Protein AF-A0A835Y1C7-F1 (afdb_monomer)

Organism: NCBI:txid47281

Structure (mmCIF, N/CA/C/O backbone):
data_AF-A0A835Y1C7-F1
#
_entry.id   AF-A0A835Y1C7-F1
#
loop_
_atom_site.group_PDB
_atom_site.id
_atom_site.type_symbol
_atom_site.label_atom_id
_atom_site.label_alt_id
_atom_site.label_comp_id
_atom_site.label_asym_id
_atom_site.label_entity_id
_atom_site.label_seq_id
_atom_site.pdbx_PDB_ins_code
_atom_site.Cartn_x
_atom_site.Cartn_y
_atom_site.Cartn_z
_atom_site.occupancy
_atom_site.B_iso_or_equiv
_atom_site.auth_seq_id
_atom_site.auth_comp_id
_atom_site.auth_asym_id
_atom_site.auth_atom_id
_atom_site.pdbx_PDB_model_num
ATOM 1 N N . MET A 1 1 ? 53.575 -4.003 -53.082 1.00 37.97 1 MET A N 1
ATOM 2 C CA . MET A 1 1 ? 52.936 -5.334 -53.031 1.00 37.97 1 MET A CA 1
ATOM 3 C C . MET A 1 1 ? 51.952 -5.380 -54.189 1.00 37.97 1 MET A C 1
ATOM 5 O O . MET A 1 1 ? 51.082 -4.524 -54.258 1.00 37.97 1 MET A O 1
ATOM 9 N N . VAL A 1 2 ? 52.234 -6.226 -55.177 1.00 32.97 2 VAL A N 1
ATOM 10 C CA . VAL A 1 2 ? 51.642 -6.194 -56.525 1.00 32.97 2 VAL A CA 1
ATOM 11 C C . VAL A 1 2 ? 50.279 -6.887 -56.499 1.00 32.97 2 VAL A C 1
ATOM 13 O O . VAL A 1 2 ? 50.206 -8.052 -56.122 1.00 32.97 2 VAL A O 1
ATOM 16 N N . VAL A 1 3 ? 49.212 -6.184 -56.887 1.00 39.12 3 VAL A N 1
ATOM 17 C CA . VAL A 1 3 ? 47.905 -6.794 -57.171 1.00 39.12 3 VAL A CA 1
ATOM 18 C C . VAL A 1 3 ? 47.926 -7.208 -58.638 1.00 39.12 3 VAL A C 1
ATOM 20 O O . VAL A 1 3 ? 48.145 -6.372 -59.509 1.00 39.12 3 VAL A O 1
ATOM 23 N N . THR A 1 4 ? 47.786 -8.505 -58.900 1.00 44.94 4 THR A N 1
ATOM 24 C CA . THR A 1 4 ? 47.659 -9.049 -60.255 1.00 44.94 4 THR A CA 1
ATOM 25 C C . THR A 1 4 ? 46.180 -9.247 -60.564 1.00 44.94 4 THR A C 1
ATOM 27 O O . THR A 1 4 ? 45.500 -10.002 -59.872 1.00 44.94 4 THR A O 1
ATOM 30 N N . ASP A 1 5 ? 45.694 -8.562 -61.600 1.00 42.12 5 ASP A N 1
ATOM 31 C CA . ASP A 1 5 ? 44.399 -8.832 -62.222 1.00 42.12 5 ASP A CA 1
ATOM 32 C C . ASP A 1 5 ? 44.463 -10.179 -62.948 1.00 42.12 5 ASP A C 1
ATOM 34 O O . ASP A 1 5 ? 45.299 -10.394 -63.828 1.00 42.12 5 ASP A O 1
ATOM 38 N N . TRP A 1 6 ? 43.576 -11.100 -62.575 1.00 41.81 6 TRP A N 1
ATOM 39 C CA . TRP A 1 6 ? 43.388 -12.369 -63.272 1.00 41.81 6 TRP A CA 1
ATOM 40 C C . TRP A 1 6 ? 42.092 -12.309 -64.079 1.00 41.81 6 TRP A C 1
ATOM 42 O O . TRP A 1 6 ? 40.996 -12.405 -63.530 1.00 41.81 6 TRP A O 1
ATOM 52 N N . HIS A 1 7 ? 42.216 -12.191 -65.402 1.00 43.00 7 HIS A N 1
ATOM 53 C CA . HIS A 1 7 ? 41.114 -12.420 -66.333 1.00 43.00 7 HIS A CA 1
ATOM 54 C C . HIS A 1 7 ? 41.125 -13.881 -66.790 1.00 43.00 7 HIS A C 1
ATOM 56 O O . HIS A 1 7 ? 41.976 -14.285 -67.581 1.00 43.00 7 HIS A O 1
ATOM 62 N N . PHE A 1 8 ? 40.159 -14.675 -66.324 1.00 39.50 8 PHE A N 1
ATOM 63 C CA . PHE A 1 8 ? 39.890 -16.004 -66.871 1.00 39.50 8 PHE A CA 1
ATOM 64 C C . PHE A 1 8 ? 38.617 -15.951 -67.719 1.00 39.50 8 PHE A C 1
ATOM 66 O O . PHE A 1 8 ? 37.508 -15.874 -67.199 1.00 39.50 8 PHE A O 1
ATOM 73 N N . GLY A 1 9 ? 38.779 -15.957 -69.043 1.00 41.88 9 GLY A N 1
ATOM 74 C CA . GLY A 1 9 ? 37.673 -16.004 -69.995 1.00 41.88 9 GLY A CA 1
ATOM 75 C C . GLY A 1 9 ? 37.439 -17.417 -70.529 1.00 41.88 9 GLY A C 1
ATOM 76 O O . GLY A 1 9 ? 38.245 -17.924 -71.307 1.00 41.88 9 GLY A O 1
ATOM 77 N N . ARG A 1 10 ? 36.293 -18.023 -70.198 1.00 39.12 10 ARG A N 1
ATOM 78 C CA . ARG A 1 10 ? 35.619 -19.027 -71.042 1.00 39.12 10 ARG A CA 1
ATOM 79 C C . ARG A 1 10 ? 34.112 -18.786 -71.005 1.00 39.12 10 ARG A C 1
ATOM 81 O O . ARG A 1 10 ? 33.503 -18.841 -69.946 1.00 39.12 10 ARG A O 1
ATOM 88 N N . ARG A 1 11 ? 33.527 -18.535 -72.181 1.00 50.31 11 ARG A N 1
ATOM 89 C CA . ARG A 1 11 ? 32.077 -18.458 -72.406 1.00 50.31 11 ARG A CA 1
ATOM 90 C C . ARG A 1 11 ? 31.475 -19.860 -72.426 1.00 50.31 11 ARG A C 1
ATOM 92 O O . ARG A 1 11 ? 31.761 -20.620 -73.346 1.00 50.31 11 ARG A O 1
ATOM 99 N N . LEU A 1 12 ? 30.590 -20.139 -71.479 1.00 42.16 12 LEU A N 1
ATOM 100 C CA . LEU A 1 12 ? 29.467 -21.068 -71.606 1.00 42.16 12 LEU A CA 1
ATOM 101 C C . LEU A 1 12 ? 28.274 -20.388 -70.925 1.00 42.16 12 LEU A C 1
ATOM 103 O O . LEU A 1 12 ? 28.462 -19.691 -69.935 1.00 42.16 12 LEU A O 1
ATOM 107 N N . GLY A 1 13 ? 27.082 -20.500 -71.512 1.00 54.75 13 GLY A N 1
ATOM 108 C CA . GLY A 1 13 ? 25.894 -19.764 -71.084 1.00 54.75 13 GLY A CA 1
ATOM 109 C C . GLY A 1 13 ? 25.569 -19.982 -69.609 1.00 54.75 13 GLY A C 1
ATOM 110 O O . GLY A 1 13 ? 25.136 -21.056 -69.214 1.00 54.75 13 GLY A O 1
ATOM 111 N N . THR A 1 14 ? 25.756 -18.943 -68.810 1.00 45.75 14 THR A N 1
ATOM 112 C CA . THR A 1 14 ? 25.394 -18.888 -67.397 1.00 45.75 14 THR A CA 1
ATOM 113 C C . THR A 1 14 ? 25.097 -17.433 -67.099 1.00 45.75 14 THR A C 1
ATOM 115 O O . THR A 1 14 ? 25.912 -16.577 -67.440 1.00 45.75 14 THR A O 1
ATOM 118 N N . GLN A 1 15 ? 23.931 -17.143 -66.516 1.00 45.16 15 GLN A N 1
ATOM 119 C CA . GLN A 1 15 ? 23.660 -15.832 -65.930 1.00 45.16 15 GLN A CA 1
ATOM 120 C C . GLN A 1 15 ? 24.884 -15.429 -65.104 1.00 45.16 15 GLN A C 1
ATOM 122 O O . GLN A 1 15 ? 25.292 -16.179 -64.215 1.00 45.16 15 GLN A O 1
ATOM 127 N N . GLU A 1 16 ? 25.504 -14.298 -65.438 1.00 44.75 16 GLU A N 1
ATOM 128 C CA . GLU A 1 16 ? 26.551 -13.718 -64.609 1.00 44.75 16 GLU A CA 1
ATOM 129 C C . GLU A 1 16 ? 25.905 -13.373 -63.267 1.00 44.75 16 GLU A C 1
ATOM 131 O O . GLU A 1 16 ? 25.240 -12.350 -63.109 1.00 44.75 16 GLU A O 1
ATOM 136 N N . LEU A 1 17 ? 26.046 -14.278 -62.297 1.00 49.34 17 LEU A N 1
ATOM 137 C CA . LEU A 1 17 ? 25.842 -13.965 -60.895 1.00 49.34 17 LEU A CA 1
ATOM 138 C C . LEU A 1 17 ? 26.917 -12.940 -60.543 1.00 49.34 17 LEU A C 1
ATOM 140 O O . LEU A 1 17 ? 28.037 -13.287 -60.169 1.00 49.34 17 LEU A O 1
ATOM 144 N N . HIS A 1 18 ? 26.576 -11.665 -60.713 1.00 42.31 18 HIS A N 1
ATOM 145 C CA . HIS A 1 18 ? 27.305 -10.551 -60.135 1.00 42.31 18 HIS A CA 1
ATOM 146 C C . HIS A 1 18 ? 27.223 -10.691 -58.613 1.00 42.31 18 HIS A C 1
ATOM 148 O O . HIS A 1 18 ? 26.335 -10.153 -57.957 1.00 42.31 18 HIS A O 1
ATOM 154 N N . VAL A 1 19 ? 28.142 -11.469 -58.045 1.00 53.44 19 VAL A N 1
ATOM 155 C CA . VAL A 1 19 ? 28.347 -11.519 -56.603 1.00 53.44 19 VAL A CA 1
ATOM 156 C C . VAL A 1 19 ? 29.123 -10.259 -56.239 1.00 53.44 19 VAL A C 1
ATOM 158 O O . VAL A 1 19 ? 30.348 -10.203 -56.337 1.00 53.44 19 VAL A O 1
ATOM 161 N N . THR A 1 20 ? 28.402 -9.210 -55.853 1.00 56.00 20 THR A N 1
ATOM 162 C CA . THR A 1 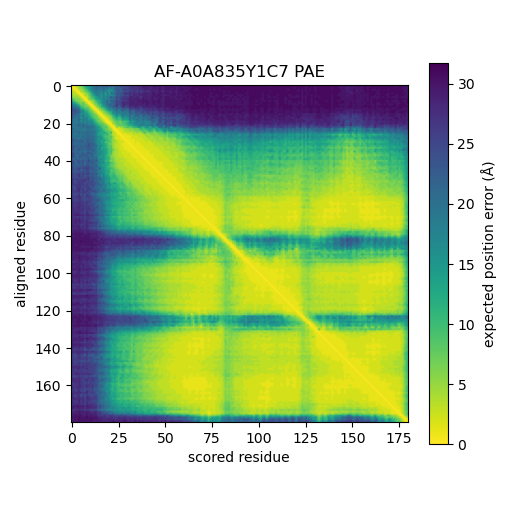20 ? 28.980 -8.047 -55.179 1.00 56.00 20 THR A CA 1
ATOM 163 C C . THR A 1 20 ? 29.465 -8.490 -53.802 1.00 56.00 20 THR A C 1
ATOM 165 O O . THR A 1 20 ? 28.712 -8.531 -52.834 1.00 56.00 20 THR A O 1
ATOM 168 N N . VAL A 1 21 ? 30.742 -8.864 -53.711 1.00 58.19 21 VAL A N 1
ATOM 169 C CA . VAL A 1 21 ? 31.403 -9.091 -52.424 1.00 58.19 21 VAL A CA 1
ATOM 170 C C . VAL A 1 21 ? 31.671 -7.720 -51.802 1.00 58.19 21 VAL A C 1
ATOM 172 O O . VAL A 1 21 ? 32.560 -6.995 -52.252 1.00 58.19 21 VAL A O 1
ATOM 175 N N . SER A 1 22 ? 30.875 -7.339 -50.800 1.00 64.06 22 SER A N 1
ATOM 176 C CA . SER A 1 22 ? 31.086 -6.110 -50.022 1.00 64.06 22 SER A CA 1
ATOM 177 C C . SER A 1 22 ? 32.517 -6.065 -49.483 1.00 64.06 22 SER A C 1
ATOM 179 O O . SER A 1 22 ? 33.028 -7.072 -48.983 1.00 64.06 22 SER A O 1
ATOM 181 N N . ARG A 1 23 ? 33.191 -4.909 -49.577 1.00 71.12 23 ARG A N 1
ATOM 182 C CA . ARG A 1 23 ? 34.573 -4.800 -49.093 1.00 71.12 23 ARG A CA 1
ATOM 183 C C . ARG A 1 23 ? 34.599 -5.029 -47.575 1.00 71.12 23 ARG A C 1
ATOM 185 O O . ARG A 1 23 ? 33.698 -4.561 -46.879 1.00 71.12 23 ARG A O 1
ATOM 192 N N . PRO A 1 24 ? 35.643 -5.670 -47.020 1.00 72.75 24 PRO A N 1
ATOM 193 C CA . PRO A 1 24 ? 35.773 -5.873 -45.573 1.00 72.75 24 PRO A CA 1
ATOM 194 C C . PRO A 1 24 ? 35.646 -4.582 -44.745 1.00 72.75 24 PRO A C 1
ATOM 196 O O . PRO A 1 24 ? 35.160 -4.612 -43.618 1.00 72.75 24 PRO A O 1
ATOM 199 N N . SER A 1 25 ? 36.032 -3.434 -45.316 1.00 75.25 25 SER A N 1
ATOM 200 C CA . SER A 1 25 ? 35.837 -2.105 -44.724 1.00 75.25 25 SER A CA 1
ATOM 201 C C . SER A 1 25 ? 34.366 -1.716 -44.582 1.00 75.25 25 SER A C 1
ATOM 203 O O . SER A 1 25 ? 33.991 -1.101 -43.586 1.00 75.25 25 SER A O 1
ATOM 205 N N . ASP A 1 26 ? 33.538 -2.086 -45.555 1.00 80.25 26 ASP A N 1
ATOM 206 C CA . ASP A 1 26 ? 32.119 -1.743 -45.604 1.00 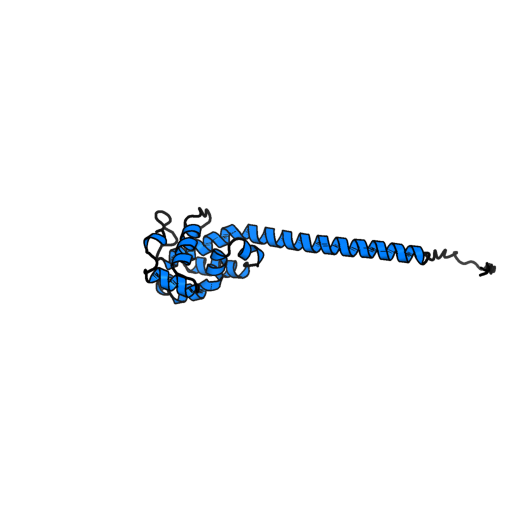80.25 26 ASP A CA 1
ATOM 207 C C . ASP A 1 26 ? 31.359 -2.590 -44.581 1.00 80.25 26 ASP A C 1
ATOM 209 O O . ASP A 1 26 ? 30.601 -2.048 -43.782 1.00 80.25 26 ASP A O 1
ATOM 213 N N . LEU A 1 27 ? 31.697 -3.883 -44.488 1.00 81.12 27 LEU A N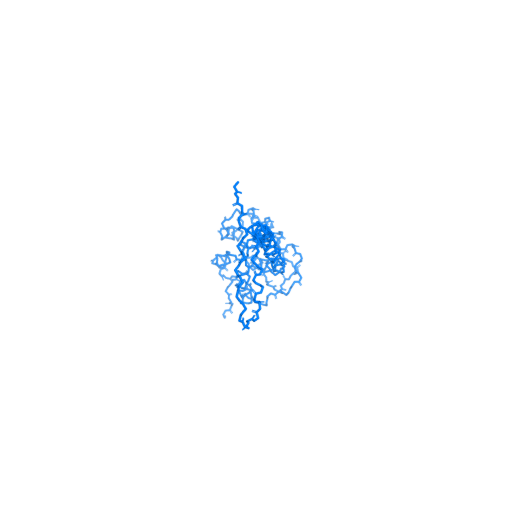 1
ATOM 214 C CA . LEU A 1 27 ? 31.198 -4.789 -43.446 1.00 81.12 27 LEU A CA 1
ATOM 215 C C . LEU A 1 27 ? 31.622 -4.345 -42.036 1.00 81.12 27 LEU A C 1
ATOM 217 O O . LEU A 1 27 ? 30.826 -4.392 -41.100 1.00 81.12 27 LEU A O 1
ATOM 221 N N . ALA A 1 28 ? 32.859 -3.868 -41.860 1.00 83.50 28 ALA A N 1
ATOM 222 C CA . ALA A 1 28 ? 33.335 -3.360 -40.571 1.00 83.50 28 ALA A CA 1
ATOM 223 C C . ALA A 1 28 ? 32.662 -2.037 -40.161 1.00 83.50 28 ALA A C 1
ATOM 225 O O . ALA A 1 28 ? 32.470 -1.770 -38.969 1.00 83.50 28 ALA A O 1
ATOM 226 N N . ASN A 1 29 ? 32.313 -1.188 -41.128 1.00 87.94 29 ASN A N 1
ATOM 227 C CA . ASN A 1 29 ? 31.573 0.049 -40.882 1.00 87.94 29 ASN A CA 1
ATOM 228 C C . ASN A 1 29 ? 30.100 -0.237 -40.579 1.00 87.94 29 ASN A C 1
ATOM 230 O O . ASN A 1 29 ? 29.547 0.337 -39.642 1.00 87.94 29 ASN A O 1
ATOM 234 N N . GLU A 1 30 ? 29.493 -1.173 -41.305 1.00 88.25 30 GLU A N 1
ATOM 235 C CA . GLU A 1 30 ? 28.132 -1.641 -41.062 1.00 88.25 30 GLU A CA 1
ATOM 236 C C . GLU A 1 30 ? 28.006 -2.317 -39.691 1.00 88.25 30 GLU A C 1
ATOM 238 O O . GLU A 1 30 ? 27.109 -1.981 -38.921 1.00 88.25 30 GLU A O 1
ATOM 243 N N . SER A 1 31 ? 28.968 -3.167 -39.316 1.00 89.94 31 SER A N 1
ATOM 244 C CA . SER A 1 31 ? 29.045 -3.770 -37.980 1.00 89.94 31 SER A CA 1
ATOM 245 C C . SER A 1 31 ? 29.135 -2.710 -36.876 1.00 89.94 31 SER A C 1
ATOM 247 O O . SER A 1 31 ? 28.406 -2.777 -35.885 1.00 89.94 31 SER A O 1
ATOM 249 N N . ARG A 1 32 ? 29.964 -1.672 -37.058 1.00 91.06 32 ARG A N 1
ATOM 250 C CA . ARG A 1 32 ? 30.044 -0.551 -36.107 1.00 91.06 32 ARG A CA 1
ATOM 251 C C . ARG A 1 32 ? 28.730 0.221 -36.002 1.00 91.06 32 ARG A C 1
ATOM 253 O O . ARG A 1 32 ? 28.297 0.516 -34.889 1.00 91.06 32 ARG A O 1
ATOM 260 N N . ALA A 1 33 ? 28.081 0.517 -37.126 1.00 92.31 33 ALA A N 1
ATOM 261 C CA . ALA A 1 33 ? 26.796 1.211 -37.144 1.00 92.31 33 ALA A CA 1
ATOM 262 C C . ALA A 1 33 ? 25.679 0.379 -36.487 1.00 92.31 33 ALA A C 1
ATOM 264 O O . ALA A 1 33 ? 24.856 0.919 -35.747 1.00 92.31 33 ALA A O 1
ATOM 265 N N . LEU A 1 34 ? 25.666 -0.938 -36.713 1.00 92.44 34 LEU A N 1
ATOM 266 C CA . LEU A 1 34 ? 24.738 -1.864 -36.064 1.00 92.44 34 LEU A CA 1
ATOM 267 C C . LEU A 1 34 ? 24.969 -1.917 -34.556 1.00 92.44 34 LEU A C 1
ATOM 269 O O . LEU A 1 34 ? 24.014 -1.753 -33.803 1.00 92.44 34 LEU A O 1
ATOM 273 N N . ASN A 1 35 ? 26.218 -2.034 -34.105 1.00 93.25 35 ASN A N 1
ATOM 274 C CA . ASN A 1 35 ? 26.539 -2.031 -32.676 1.00 93.25 35 ASN A CA 1
ATOM 275 C C . ASN A 1 35 ? 26.101 -0.725 -31.995 1.00 93.25 35 ASN A C 1
ATOM 277 O O . ASN A 1 35 ? 25.520 -0.753 -30.913 1.00 93.25 35 ASN A O 1
ATOM 281 N N . GLN A 1 36 ? 26.291 0.426 -32.647 1.00 94.94 36 GLN A N 1
ATOM 282 C CA . GLN A 1 36 ? 25.787 1.705 -32.136 1.00 94.94 36 GLN A CA 1
ATOM 283 C C . GLN A 1 36 ? 24.254 1.737 -32.044 1.00 94.94 36 GLN A C 1
ATOM 285 O O . GLN A 1 36 ? 23.706 2.242 -31.060 1.00 94.94 36 GLN A O 1
ATOM 290 N N . LYS A 1 37 ? 23.548 1.180 -33.039 1.00 94.81 37 LYS A N 1
ATOM 291 C CA . LYS A 1 37 ? 22.083 1.060 -33.010 1.00 94.81 37 LYS A CA 1
ATOM 292 C C . LYS A 1 37 ? 21.607 0.135 -31.895 1.00 94.81 37 LYS A C 1
ATOM 294 O O . LYS A 1 37 ? 20.668 0.509 -31.202 1.00 94.81 37 LYS A O 1
ATOM 299 N N . VAL A 1 38 ? 22.253 -1.015 -31.693 1.00 95.62 38 VAL A N 1
ATOM 300 C CA . VAL A 1 38 ? 21.929 -1.954 -30.605 1.00 95.62 38 VAL A CA 1
ATOM 301 C C . VAL A 1 38 ? 22.055 -1.253 -29.257 1.00 95.62 38 VAL A C 1
ATOM 303 O O . VAL A 1 38 ? 21.075 -1.187 -28.524 1.00 95.62 38 VAL A O 1
ATOM 306 N N . VAL A 1 39 ? 23.187 -0.594 -28.992 1.00 95.56 39 VAL A N 1
ATOM 307 C CA . VAL A 1 39 ? 23.396 0.157 -27.741 1.00 95.56 39 VAL A CA 1
ATOM 308 C C . VAL A 1 39 ? 22.354 1.268 -27.561 1.00 95.56 39 VAL A C 1
ATOM 310 O O . VAL A 1 39 ? 21.860 1.506 -26.459 1.00 95.56 39 VAL A O 1
ATOM 313 N N . SER A 1 40 ? 21.994 1.976 -28.636 1.00 95.56 40 SER A N 1
ATOM 314 C CA . SER A 1 40 ? 20.947 3.004 -28.580 1.00 95.56 40 SER A CA 1
ATOM 315 C C . SER A 1 40 ? 19.569 2.411 -28.265 1.00 95.56 40 SER A C 1
ATOM 317 O O . SER A 1 40 ? 18.829 2.976 -27.458 1.00 95.56 40 SER A O 1
ATOM 319 N N . LEU A 1 41 ? 19.224 1.275 -28.875 1.00 94.88 41 LEU A N 1
ATOM 320 C CA . LEU A 1 41 ? 17.960 0.579 -28.649 1.00 94.88 41 LEU A CA 1
ATOM 321 C C . LEU A 1 41 ? 17.880 -0.013 -27.242 1.00 94.88 41 LEU A C 1
ATOM 323 O O . LEU A 1 41 ? 16.835 0.106 -26.613 1.00 94.88 41 LEU A O 1
ATOM 327 N N . GLU A 1 42 ? 18.967 -0.574 -26.719 1.00 95.56 42 GLU A N 1
ATOM 328 C CA . GLU A 1 42 ? 19.042 -1.070 -25.342 1.00 95.56 42 GLU A CA 1
ATOM 329 C C . GLU A 1 42 ? 18.774 0.048 -24.333 1.00 95.56 42 GLU A C 1
ATOM 331 O O . GLU A 1 42 ? 17.945 -0.116 -23.436 1.00 95.56 42 GLU A O 1
ATOM 336 N N . LYS A 1 43 ? 19.385 1.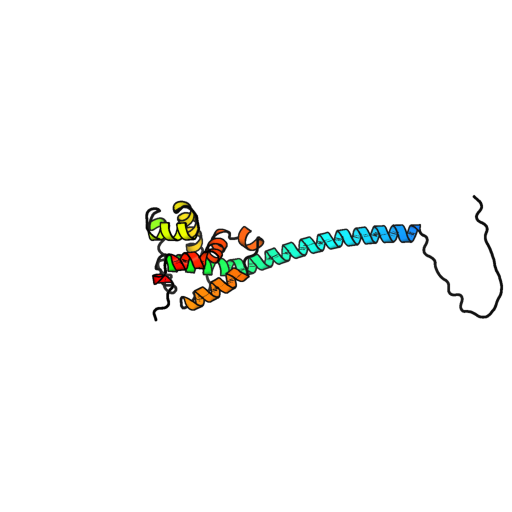224 -24.531 1.00 95.00 43 LYS A N 1
ATOM 337 C CA . LYS A 1 43 ? 19.122 2.409 -23.700 1.00 95.00 43 LYS A CA 1
ATOM 338 C C . LYS A 1 43 ? 17.661 2.853 -23.771 1.00 95.00 43 LYS A C 1
ATOM 340 O O . LYS A 1 43 ? 17.054 3.120 -22.737 1.00 95.00 43 LYS A O 1
ATOM 345 N N . LYS A 1 44 ? 17.080 2.912 -24.974 1.00 95.06 44 LYS A N 1
ATOM 346 C CA . LYS A 1 44 ? 15.658 3.259 -25.152 1.00 95.06 44 LYS A CA 1
ATOM 347 C C . LYS A 1 44 ? 14.738 2.237 -24.490 1.00 95.06 44 LYS A C 1
ATOM 349 O O . LYS A 1 44 ? 13.768 2.624 -23.854 1.00 95.06 44 LYS A O 1
ATOM 354 N N . ASN A 1 45 ? 15.046 0.950 -24.612 1.00 94.44 45 ASN A N 1
ATOM 355 C CA . ASN A 1 45 ? 14.255 -0.121 -24.019 1.00 94.44 45 ASN A CA 1
ATOM 356 C C . ASN A 1 45 ? 14.302 -0.062 -22.484 1.00 94.44 45 ASN A C 1
ATOM 358 O O . ASN A 1 45 ? 13.267 -0.167 -21.836 1.00 94.44 45 ASN A O 1
ATOM 362 N N . ALA A 1 46 ? 15.477 0.189 -21.897 1.00 93.25 46 ALA A N 1
ATOM 363 C CA . ALA A 1 46 ? 15.604 0.412 -20.457 1.00 93.25 46 ALA A CA 1
ATOM 364 C C . ALA A 1 46 ? 14.758 1.610 -19.986 1.00 93.25 46 ALA A C 1
ATOM 366 O O . ALA A 1 46 ? 13.981 1.475 -19.044 1.00 93.25 46 ALA A O 1
ATOM 367 N N . SER A 1 47 ? 14.838 2.740 -20.696 1.00 93.88 47 SER A N 1
ATOM 368 C CA . SER A 1 47 ? 14.051 3.940 -20.386 1.00 93.88 47 SER A CA 1
ATOM 369 C C . SER A 1 47 ? 12.540 3.708 -20.501 1.00 93.88 47 SER A C 1
ATOM 371 O O . SER A 1 47 ? 11.794 4.133 -19.624 1.00 93.88 47 SER A O 1
ATOM 373 N N . LEU A 1 48 ? 12.078 3.006 -21.540 1.00 93.25 48 LEU A N 1
ATOM 374 C CA . LEU A 1 48 ? 10.655 2.696 -21.717 1.00 93.25 48 LEU A CA 1
ATOM 375 C C . LEU A 1 48 ? 10.136 1.737 -20.643 1.00 93.25 48 LEU A C 1
ATOM 377 O O . LEU A 1 48 ? 9.012 1.898 -20.173 1.00 93.25 48 LEU A O 1
ATOM 381 N N . LYS A 1 49 ? 10.944 0.754 -20.227 1.00 91.25 49 LYS A N 1
ATOM 382 C CA . LYS A 1 49 ? 10.589 -0.135 -19.113 1.00 91.25 49 LYS A CA 1
ATOM 383 C C . LYS A 1 49 ? 10.416 0.648 -17.817 1.00 91.25 49 LYS A C 1
ATOM 385 O O . LYS A 1 49 ? 9.430 0.447 -17.115 1.00 91.25 49 LYS A O 1
ATOM 390 N N . GLU A 1 50 ? 11.338 1.559 -17.520 1.00 90.12 50 GLU A N 1
ATOM 391 C CA . GLU A 1 50 ? 11.248 2.424 -16.342 1.00 90.12 50 GLU A CA 1
ATOM 392 C C . GLU A 1 50 ? 9.999 3.320 -16.384 1.00 90.12 50 GLU A C 1
ATOM 394 O O . GLU A 1 50 ? 9.263 3.415 -15.400 1.00 90.12 50 GLU A O 1
ATOM 399 N N . GLU A 1 51 ? 9.704 3.932 -17.533 1.00 91.88 51 GLU A N 1
ATOM 400 C CA . GLU A 1 51 ? 8.501 4.747 -17.717 1.00 91.88 51 GLU A CA 1
ATOM 401 C C . GLU A 1 51 ? 7.219 3.924 -17.529 1.00 91.88 51 GLU A C 1
ATOM 403 O O . GLU A 1 51 ? 6.311 4.345 -16.810 1.00 91.88 51 GLU A O 1
ATOM 408 N N . MET A 1 52 ? 7.167 2.719 -18.101 1.00 91.50 52 MET A N 1
ATOM 409 C CA . MET A 1 52 ? 6.039 1.803 -17.947 1.00 91.50 52 MET A CA 1
ATOM 410 C C . MET A 1 52 ? 5.823 1.416 -16.476 1.00 91.50 52 MET A C 1
ATOM 412 O O . MET A 1 52 ? 4.691 1.475 -15.994 1.00 91.50 52 MET A O 1
ATOM 416 N N . HIS A 1 53 ? 6.886 1.080 -15.737 1.00 89.56 53 HIS A N 1
ATOM 417 C CA . HIS A 1 53 ? 6.787 0.784 -14.303 1.00 89.56 53 HIS A CA 1
ATOM 418 C C . HIS A 1 53 ? 6.283 1.990 -13.500 1.00 89.56 53 HIS A C 1
ATOM 420 O O . HIS A 1 53 ? 5.423 1.839 -12.633 1.00 89.56 53 HIS A O 1
ATOM 426 N N . ASN A 1 54 ? 6.753 3.195 -13.826 1.00 90.62 54 ASN A N 1
ATOM 427 C CA . ASN A 1 54 ? 6.303 4.426 -13.180 1.00 90.62 54 ASN A CA 1
ATOM 428 C C . ASN A 1 54 ? 4.831 4.747 -13.466 1.00 90.62 54 ASN A C 1
ATOM 430 O O . ASN A 1 54 ? 4.114 5.200 -12.572 1.00 90.62 54 ASN A O 1
ATOM 434 N N . LEU A 1 55 ? 4.361 4.532 -14.697 1.00 91.75 55 LEU A N 1
ATOM 435 C CA . LEU A 1 55 ? 2.954 4.720 -15.053 1.00 91.75 55 LEU A CA 1
ATOM 436 C C . LEU A 1 55 ? 2.058 3.698 -14.349 1.00 91.75 55 LEU A C 1
ATOM 438 O O . LEU A 1 55 ? 1.027 4.083 -13.799 1.00 91.75 55 LEU A O 1
ATOM 442 N N . HIS A 1 56 ? 2.488 2.436 -14.295 1.00 89.06 56 HIS A N 1
ATOM 443 C CA . HIS A 1 56 ? 1.782 1.379 -13.575 1.00 89.06 56 HIS A CA 1
ATOM 444 C C . HIS A 1 56 ? 1.691 1.669 -12.067 1.00 89.06 56 HIS A C 1
ATOM 446 O O . HIS A 1 56 ? 0.629 1.544 -11.464 1.00 89.06 56 HIS A O 1
ATOM 452 N N . ALA A 1 57 ? 2.772 2.145 -11.440 1.00 90.88 57 ALA A N 1
ATOM 453 C CA . ALA A 1 57 ? 2.729 2.575 -10.042 1.00 90.88 57 ALA A CA 1
ATOM 454 C C . ALA A 1 57 ? 1.739 3.737 -9.835 1.00 90.88 57 ALA A C 1
ATOM 456 O O . ALA A 1 57 ? 0.913 3.716 -8.921 1.00 90.88 57 ALA A O 1
ATOM 457 N N . LYS A 1 58 ? 1.755 4.741 -10.721 1.00 91.81 58 LYS A N 1
ATOM 458 C CA . LYS A 1 58 ? 0.845 5.894 -10.636 1.00 91.81 58 LYS A CA 1
ATOM 459 C C . LYS A 1 58 ? -0.628 5.511 -10.769 1.00 91.81 58 LYS A C 1
ATOM 461 O O . LYS A 1 58 ? -1.445 6.124 -10.082 1.00 91.81 58 LYS A O 1
ATOM 466 N N . SER A 1 59 ? -0.976 4.539 -11.618 1.00 92.50 59 SER A N 1
ATOM 467 C CA . SER A 1 59 ? -2.373 4.114 -11.781 1.00 92.50 59 SER A CA 1
ATOM 468 C C . SER A 1 59 ? -2.941 3.480 -10.511 1.00 92.50 59 SER A C 1
ATOM 470 O O . SER A 1 59 ? -4.102 3.717 -10.188 1.00 92.50 59 SER A O 1
ATOM 472 N N . HIS A 1 60 ? -2.115 2.755 -9.750 1.00 92.25 60 HIS A N 1
ATOM 473 C CA . HIS A 1 60 ? -2.543 2.027 -8.545 1.00 92.25 60 HIS A CA 1
ATOM 474 C C . HIS A 1 60 ? -2.408 2.825 -7.248 1.00 92.25 60 HIS A C 1
ATOM 476 O O . HIS A 1 60 ? -3.040 2.507 -6.243 1.00 92.25 60 HIS A O 1
ATOM 482 N N . LEU A 1 61 ? -1.628 3.907 -7.266 1.00 91.62 61 LEU A N 1
ATOM 483 C CA . LEU A 1 61 ? -1.321 4.736 -6.099 1.00 91.62 61 LEU A CA 1
ATOM 484 C C . LEU A 1 61 ? -2.559 5.227 -5.341 1.00 91.62 61 LEU A C 1
ATOM 486 O O . LEU A 1 61 ? -2.541 5.346 -4.117 1.00 91.62 61 LEU A O 1
ATOM 490 N N . ARG A 1 62 ? -3.632 5.558 -6.063 1.00 90.06 62 ARG A N 1
ATOM 491 C CA . ARG A 1 62 ? -4.873 6.017 -5.440 1.00 90.06 62 ARG A CA 1
ATOM 492 C C . ARG A 1 62 ? -5.578 4.876 -4.706 1.00 90.06 62 ARG A C 1
ATOM 494 O O . ARG A 1 62 ? -5.894 5.058 -3.536 1.00 90.06 62 ARG A O 1
ATOM 501 N N . LYS A 1 63 ? -5.747 3.715 -5.353 1.00 91.38 63 LYS A N 1
ATOM 502 C CA . LYS A 1 63 ? -6.356 2.527 -4.737 1.00 91.38 63 LYS A CA 1
ATOM 503 C C . LYS A 1 63 ? -5.570 2.101 -3.497 1.00 91.38 63 LYS A C 1
ATOM 505 O O . LYS A 1 63 ? -6.156 2.037 -2.421 1.00 91.38 63 LYS A O 1
ATOM 510 N N . LEU A 1 64 ? -4.243 1.981 -3.611 1.00 93.94 64 LEU A N 1
ATOM 511 C CA . LEU A 1 64 ? -3.340 1.672 -2.494 1.00 93.94 64 LEU A CA 1
ATOM 512 C C . LEU A 1 64 ? -3.609 2.553 -1.265 1.00 93.94 64 LEU A C 1
ATOM 514 O O . LEU A 1 64 ? -3.766 2.062 -0.149 1.00 93.94 64 LEU A O 1
ATOM 518 N N . ARG A 1 65 ? -3.686 3.871 -1.477 1.00 92.56 65 ARG A N 1
ATOM 519 C CA . ARG A 1 65 ? -3.931 4.843 -0.405 1.00 92.56 65 ARG A CA 1
ATOM 520 C C . ARG A 1 65 ? -5.273 4.652 0.271 1.00 92.56 65 ARG A C 1
ATOM 522 O O . ARG A 1 65 ? -5.371 4.860 1.477 1.00 92.56 65 ARG A O 1
ATOM 529 N N . ASN A 1 66 ? -6.300 4.294 -0.489 1.00 90.88 66 ASN A N 1
ATOM 530 C CA . ASN A 1 66 ? -7.615 4.046 0.082 1.00 90.88 66 ASN A CA 1
ATOM 531 C C . ASN A 1 66 ? -7.597 2.779 0.922 1.00 90.88 66 ASN A C 1
ATOM 533 O O . ASN A 1 66 ? -8.049 2.825 2.059 1.00 90.88 66 ASN A O 1
ATOM 537 N N . VAL A 1 67 ? -7.070 1.679 0.383 1.00 92.62 67 VAL A N 1
ATOM 538 C CA . VAL A 1 67 ? -7.033 0.390 1.084 1.00 92.62 67 VAL A CA 1
ATOM 539 C C . VAL A 1 67 ? -6.249 0.540 2.387 1.00 92.62 67 VAL A C 1
ATOM 541 O O . VAL A 1 67 ? -6.785 0.261 3.456 1.00 92.62 67 VAL A O 1
ATOM 544 N N . ALA A 1 68 ? -5.051 1.133 2.340 1.00 94.31 68 ALA A N 1
ATOM 545 C CA . ALA A 1 68 ? -4.261 1.407 3.541 1.00 94.31 68 ALA A CA 1
ATOM 546 C C . ALA A 1 68 ? -5.009 2.291 4.558 1.00 94.31 68 ALA A C 1
ATOM 548 O O . ALA A 1 68 ? -4.965 2.027 5.758 1.00 94.31 68 ALA A O 1
ATOM 549 N N . ALA A 1 69 ? -5.736 3.317 4.100 1.00 91.50 69 ALA A N 1
ATOM 550 C CA . ALA A 1 69 ? -6.551 4.146 4.987 1.00 91.50 69 ALA A CA 1
ATOM 551 C C . ALA A 1 69 ? -7.676 3.349 5.666 1.00 91.50 69 ALA A C 1
ATOM 553 O O . ALA A 1 69 ? -7.944 3.581 6.842 1.00 91.50 69 ALA A O 1
ATOM 554 N N . HIS A 1 70 ? -8.329 2.422 4.959 1.00 90.62 70 HIS A N 1
ATOM 555 C CA . HIS A 1 70 ? -9.372 1.575 5.542 1.00 90.62 70 HIS A CA 1
ATOM 556 C C . HIS A 1 70 ? -8.802 0.580 6.550 1.00 90.62 70 HIS A C 1
ATOM 558 O O . HIS A 1 70 ? -9.362 0.466 7.634 1.00 90.62 70 HIS A O 1
ATOM 564 N N . VAL A 1 71 ? -7.653 -0.042 6.265 1.00 93.38 71 VAL A N 1
ATOM 565 C CA . VAL A 1 71 ? -6.956 -0.906 7.234 1.00 93.38 71 VAL A CA 1
ATOM 566 C C . VAL A 1 71 ? -6.670 -0.151 8.533 1.00 93.38 71 VAL A C 1
ATOM 568 O O . VAL A 1 71 ? -6.970 -0.651 9.616 1.00 93.38 71 VAL A O 1
ATOM 571 N N . ILE A 1 72 ? -6.138 1.075 8.439 1.00 92.25 72 ILE A N 1
ATOM 572 C CA . ILE A 1 72 ? -5.891 1.913 9.619 1.00 92.25 72 ILE A CA 1
ATOM 573 C C . ILE A 1 72 ? -7.202 2.167 10.374 1.00 92.25 72 ILE A C 1
ATOM 575 O O . ILE A 1 72 ? -7.262 1.977 11.584 1.00 92.25 72 ILE A O 1
ATOM 579 N N . LYS A 1 73 ? -8.254 2.596 9.671 1.00 89.75 73 LYS A N 1
ATOM 580 C CA . LYS A 1 73 ? -9.556 2.906 10.276 1.00 89.75 73 LYS A CA 1
ATOM 581 C C . LYS A 1 73 ? -10.139 1.720 11.034 1.00 89.75 73 LYS A C 1
ATOM 583 O O . LYS A 1 73 ? -10.497 1.877 12.199 1.00 89.75 73 LYS A O 1
ATOM 588 N N . VAL A 1 74 ? -10.169 0.545 10.405 1.00 90.19 74 VAL A N 1
ATOM 589 C CA . VAL A 1 74 ? -10.673 -0.683 11.030 1.00 90.19 74 VAL A CA 1
ATOM 590 C C . VAL A 1 74 ? -9.873 -1.009 12.280 1.00 90.19 74 VAL A C 1
ATOM 592 O O . VAL A 1 74 ? -10.464 -1.226 13.329 1.00 90.19 74 VAL A O 1
ATOM 595 N N . ALA A 1 75 ? -8.542 -0.956 12.218 1.00 90.81 75 ALA A N 1
ATOM 596 C CA . ALA A 1 75 ? -7.702 -1.264 13.371 1.00 90.81 75 ALA A CA 1
ATOM 597 C C . ALA A 1 75 ? -7.869 -0.284 14.548 1.00 90.81 75 ALA A C 1
ATOM 599 O O . ALA A 1 75 ? -7.608 -0.643 15.693 1.00 90.81 75 ALA A O 1
ATOM 600 N N . PHE A 1 76 ? -8.333 0.943 14.290 1.00 88.81 76 PHE A N 1
ATOM 601 C CA . PHE A 1 76 ? -8.704 1.906 15.330 1.00 88.81 76 PHE A CA 1
ATOM 602 C C . PHE A 1 76 ? -10.197 1.861 15.706 1.00 88.81 76 PHE A C 1
ATOM 604 O O . PHE A 1 76 ? -10.663 2.703 16.479 1.00 88.81 76 PHE A O 1
ATOM 611 N N . GLY A 1 77 ? -10.938 0.858 15.228 1.00 85.81 77 GLY A N 1
ATOM 612 C CA . GLY A 1 77 ? -12.339 0.616 15.572 1.00 85.81 77 GLY A CA 1
ATOM 613 C C . GLY A 1 77 ? -13.327 1.535 14.853 1.00 85.81 77 GLY A C 1
ATOM 614 O O . GLY A 1 77 ? -14.452 1.711 15.320 1.00 85.81 77 GLY A O 1
ATOM 615 N N . GLU A 1 78 ? -12.926 2.161 13.746 1.00 85.25 78 GLU A N 1
ATOM 616 C CA . GLU A 1 78 ? -13.848 2.917 12.902 1.00 85.25 78 GLU A CA 1
ATOM 617 C C . GLU A 1 78 ? -14.615 1.989 11.954 1.00 85.25 78 GLU A C 1
ATOM 619 O O . GLU A 1 78 ? -14.046 1.115 11.301 1.00 85.25 78 GLU A O 1
ATOM 624 N N . GLU A 1 79 ? -15.920 2.228 11.817 1.00 78.19 79 GLU A N 1
ATOM 625 C CA . GLU A 1 79 ? -16.749 1.524 10.839 1.00 78.19 79 GLU A CA 1
ATOM 626 C C . GLU A 1 79 ? -16.392 1.952 9.407 1.00 78.19 79 GLU A C 1
ATOM 628 O O . GLU A 1 79 ? -16.387 3.145 9.089 1.00 78.19 79 GLU A O 1
ATOM 633 N N . LEU A 1 80 ? -16.220 0.979 8.504 1.00 76.88 80 LEU A N 1
ATOM 634 C CA . LEU A 1 80 ? -15.887 1.203 7.088 1.00 76.88 80 LEU A CA 1
ATOM 635 C C . LEU A 1 80 ? -16.820 2.205 6.381 1.00 76.88 80 LEU A C 1
ATOM 637 O O . LEU A 1 80 ? -16.376 2.997 5.548 1.00 76.88 80 LEU A O 1
ATOM 641 N N . ARG A 1 81 ? -18.110 2.221 6.750 1.00 67.88 81 ARG A N 1
ATOM 642 C CA . ARG A 1 81 ? -19.147 3.057 6.117 1.00 67.88 81 ARG A CA 1
ATOM 643 C C . ARG A 1 81 ? -19.299 4.456 6.725 1.00 67.88 81 ARG A C 1
ATOM 645 O O . ARG A 1 81 ? -19.929 5.317 6.105 1.00 67.88 81 ARG A O 1
ATOM 652 N N . LYS A 1 82 ? -18.767 4.727 7.924 1.00 62.91 82 LYS A N 1
ATOM 653 C CA . LYS A 1 82 ? -18.966 6.017 8.612 1.00 62.91 82 LYS A CA 1
ATOM 654 C C . LYS A 1 82 ? -17.766 6.936 8.405 1.00 62.91 82 LYS A C 1
ATOM 656 O O . LYS A 1 82 ? -16.807 6.941 9.160 1.00 62.91 82 LYS A O 1
ATOM 661 N N . THR A 1 83 ? -17.863 7.812 7.408 1.00 54.47 83 THR A N 1
ATOM 662 C CA . THR A 1 83 ? -16.817 8.800 7.079 1.00 54.47 83 THR A CA 1
ATOM 663 C C . THR A 1 83 ? -16.950 10.143 7.796 1.00 54.47 83 THR A C 1
ATOM 665 O O . THR A 1 83 ? -16.097 11.011 7.619 1.00 54.47 83 THR A O 1
ATOM 668 N N . LYS A 1 84 ? -18.006 10.366 8.592 1.00 51.62 84 LYS A N 1
ATOM 669 C CA . LYS A 1 84 ? -18.297 11.713 9.116 1.00 51.62 84 LYS A CA 1
ATOM 670 C C . LYS A 1 84 ? -17.316 12.205 10.182 1.00 51.62 84 LYS A C 1
ATOM 672 O O . LYS A 1 84 ? -17.130 13.415 10.267 1.00 51.62 84 LYS A O 1
ATOM 677 N N . HIS A 1 85 ? -16.662 11.315 10.931 1.00 53.03 85 HIS A N 1
ATOM 678 C CA . HIS A 1 85 ? -15.736 11.693 12.004 1.00 53.03 85 HIS A CA 1
ATOM 679 C C . HIS A 1 85 ? -14.618 10.657 12.172 1.00 53.03 85 HIS A C 1
ATOM 681 O O . HIS A 1 85 ? -14.583 9.976 13.193 1.00 53.03 85 HIS A O 1
ATOM 687 N N . SER A 1 86 ? -13.713 10.529 11.191 1.00 61.16 86 SER A N 1
ATOM 688 C CA . SER A 1 86 ? -12.508 9.726 11.429 1.00 61.16 86 SER A CA 1
ATOM 689 C C . SER A 1 86 ? -11.735 10.345 12.588 1.00 61.16 86 SER A C 1
ATOM 691 O O . SER A 1 86 ? -11.363 11.524 12.521 1.00 61.16 86 SER A O 1
ATOM 693 N N . GLN A 1 87 ? -11.541 9.586 13.658 1.00 61.94 87 GLN A N 1
ATOM 694 C CA . GLN A 1 87 ? -10.773 10.049 14.796 1.00 61.94 87 GLN A CA 1
ATOM 695 C C . GLN A 1 87 ? -9.318 10.138 14.356 1.00 61.94 87 GLN A C 1
ATOM 697 O O . GLN A 1 87 ? -8.738 9.193 13.829 1.00 61.94 87 GLN A O 1
ATOM 702 N N . HIS A 1 88 ? -8.708 11.303 14.551 1.00 67.38 88 HIS A N 1
ATOM 703 C CA . HIS A 1 88 ? -7.282 11.431 14.296 1.00 67.38 88 HIS A C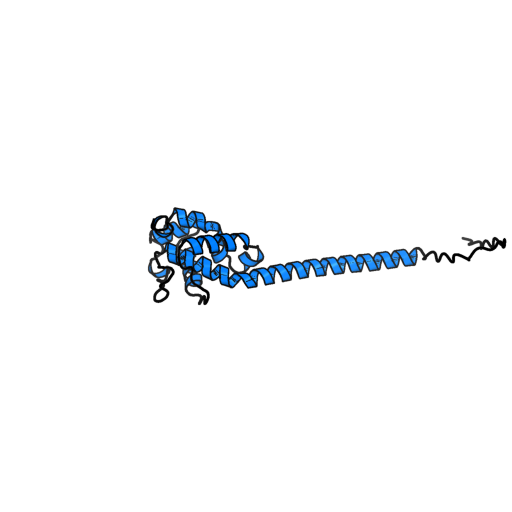A 1
ATOM 704 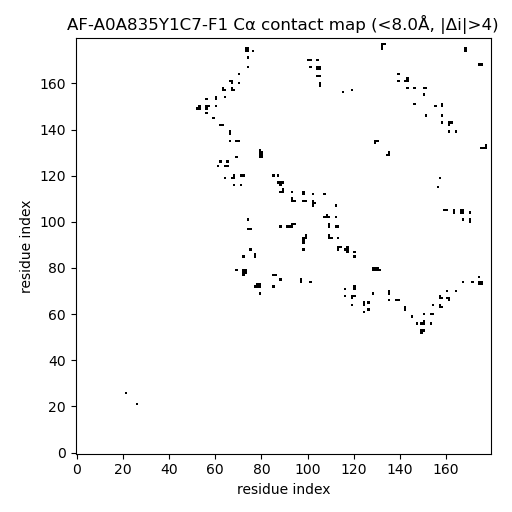C C . HIS A 1 88 ? -6.534 10.491 15.237 1.00 67.38 88 HIS A C 1
ATOM 706 O O . HIS A 1 88 ? -6.703 10.577 16.454 1.00 67.38 88 HIS A O 1
ATOM 712 N N . VAL A 1 89 ? -5.657 9.647 14.693 1.00 72.25 89 VAL A N 1
ATOM 713 C CA . VAL A 1 89 ? -4.837 8.718 15.486 1.00 72.25 89 VAL A CA 1
ATOM 714 C C . VAL A 1 89 ? -4.003 9.499 16.505 1.00 72.25 89 VAL A C 1
ATOM 716 O O . VAL A 1 89 ? -3.803 9.058 17.635 1.00 72.25 89 VAL A O 1
ATOM 719 N N . LYS A 1 90 ? -3.608 10.735 16.165 1.00 70.00 90 LYS A N 1
ATOM 720 C CA . LYS A 1 90 ? -2.932 11.642 17.104 1.00 70.00 90 LYS A CA 1
ATOM 721 C C . LYS A 1 90 ? -3.701 11.970 18.382 1.00 70.00 90 LYS A C 1
ATOM 723 O O . LYS A 1 90 ? -3.055 12.312 19.366 1.00 70.00 90 LYS A O 1
ATOM 728 N N . GLN A 1 91 ? -5.029 11.882 18.390 1.00 78.50 91 GLN A N 1
ATOM 729 C CA . GLN A 1 91 ? -5.831 12.173 19.583 1.00 78.50 91 GLN A CA 1
ATOM 730 C C . GLN A 1 91 ? -5.760 11.055 20.632 1.00 78.50 91 GLN A C 1
ATOM 732 O O . GLN A 1 91 ? -6.065 11.315 21.790 1.00 78.50 91 GLN A O 1
ATOM 737 N N . ARG A 1 92 ? -5.326 9.844 20.252 1.00 80.38 92 ARG A N 1
ATOM 738 C CA . ARG A 1 92 ? -5.177 8.702 21.171 1.00 80.38 92 ARG A CA 1
ATOM 739 C C . ARG A 1 92 ? -3.879 8.750 21.983 1.00 80.38 92 ARG A C 1
ATOM 741 O O . ARG A 1 92 ? -3.860 8.363 23.143 1.00 80.38 92 ARG A O 1
ATOM 748 N N . GLY A 1 93 ? -2.814 9.310 21.405 1.00 84.88 93 GLY A N 1
ATOM 749 C CA . GLY A 1 93 ? -1.495 9.397 22.041 1.00 84.88 93 GLY A CA 1
ATOM 750 C C . GLY A 1 93 ? -0.635 8.140 21.842 1.00 84.88 93 GLY A C 1
ATOM 751 O O . GLY A 1 93 ? -1.138 7.065 21.545 1.00 84.88 93 GLY A O 1
ATOM 752 N N . ALA A 1 94 ? 0.685 8.273 22.005 1.00 89.38 94 ALA A N 1
ATOM 753 C CA . ALA A 1 94 ? 1.646 7.189 21.747 1.00 89.38 94 ALA A CA 1
ATOM 754 C C . ALA A 1 94 ? 1.604 6.046 22.779 1.00 89.38 94 ALA A C 1
ATOM 756 O O . ALA A 1 94 ? 2.093 4.952 22.515 1.00 89.38 94 ALA A O 1
ATOM 757 N N . GLN A 1 95 ? 1.031 6.307 23.957 1.00 89.62 95 GLN A N 1
ATOM 758 C CA . GLN A 1 95 ? 0.899 5.328 25.041 1.00 89.62 95 GLN A CA 1
ATOM 759 C C . GLN A 1 95 ? -0.385 4.495 24.943 1.00 89.62 95 GLN A C 1
ATOM 761 O O . GLN A 1 95 ? -0.557 3.562 25.721 1.00 89.62 95 GLN A O 1
ATOM 766 N N . ASP A 1 96 ? -1.271 4.819 24.000 1.00 91.88 96 ASP A N 1
ATOM 767 C CA . ASP A 1 96 ? -2.493 4.061 23.759 1.00 91.88 96 ASP A CA 1
ATOM 768 C C . ASP A 1 96 ? -2.166 2.633 23.293 1.00 91.88 96 ASP A C 1
ATOM 770 O O . ASP A 1 96 ? -1.314 2.423 22.424 1.00 91.88 96 ASP A O 1
ATOM 774 N N . ASP A 1 97 ? -2.837 1.642 23.881 1.00 91.75 97 ASP A N 1
ATOM 775 C CA . ASP A 1 97 ? -2.579 0.223 23.617 1.00 91.75 97 ASP A CA 1
ATOM 776 C C . ASP A 1 97 ? -2.812 -0.146 22.151 1.00 91.75 97 ASP A C 1
ATOM 778 O O . ASP A 1 97 ? -2.018 -0.895 21.579 1.00 91.75 97 ASP A O 1
ATOM 782 N N . SER A 1 98 ? -3.834 0.434 21.509 1.00 91.44 98 SER A N 1
ATOM 783 C CA . SER A 1 98 ? -4.101 0.204 20.086 1.00 91.44 98 SER A CA 1
ATOM 784 C C . SER A 1 98 ? -3.004 0.809 19.211 1.00 91.44 98 SER A C 1
ATOM 786 O O . SER A 1 98 ? -2.531 0.169 18.274 1.00 91.44 98 SER A O 1
ATOM 788 N N . VAL A 1 99 ? -2.495 1.995 19.555 1.00 93.38 99 VAL A N 1
ATOM 789 C CA . VAL A 1 99 ? -1.376 2.606 18.820 1.00 93.38 99 VAL A CA 1
ATOM 790 C C . VAL A 1 99 ? -0.103 1.767 18.967 1.00 93.38 99 VAL A C 1
ATOM 792 O O . VAL A 1 99 ? 0.571 1.509 17.969 1.00 93.38 99 VAL A O 1
ATOM 795 N N . ARG A 1 100 ? 0.217 1.296 20.179 1.00 95.88 100 ARG A N 1
ATOM 796 C CA . ARG A 1 100 ? 1.401 0.456 20.429 1.00 95.88 100 ARG A CA 1
ATOM 797 C C . ARG A 1 100 ? 1.305 -0.903 19.739 1.00 95.88 100 ARG A C 1
ATOM 799 O O . ARG A 1 100 ? 2.289 -1.344 19.150 1.00 95.88 100 ARG A O 1
ATOM 806 N N . ALA A 1 101 ? 0.135 -1.539 19.758 1.00 94.44 101 ALA A N 1
ATOM 807 C CA . ALA A 1 101 ? -0.100 -2.809 19.076 1.00 94.44 101 ALA A CA 1
ATOM 808 C C . ALA A 1 101 ? 0.050 -2.674 17.551 1.00 94.44 101 ALA A C 1
ATOM 810 O O . ALA A 1 101 ? 0.767 -3.460 16.928 1.00 94.44 101 ALA A O 1
ATOM 811 N N . PHE A 1 102 ? -0.543 -1.635 16.954 1.00 95.31 102 PHE A N 1
ATOM 812 C CA . PHE A 1 102 ? -0.419 -1.367 15.518 1.00 95.31 102 PHE A CA 1
ATOM 813 C C . PHE A 1 102 ? 1.034 -1.050 15.130 1.00 95.31 102 PHE A C 1
ATOM 815 O O . PHE A 1 102 ? 1.546 -1.558 14.132 1.00 95.31 102 PHE A O 1
ATOM 822 N N . ALA A 1 103 ? 1.727 -0.244 15.939 1.00 95.94 103 ALA A N 1
ATOM 823 C CA . ALA A 1 103 ? 3.132 0.094 15.722 1.00 95.94 103 ALA A CA 1
ATOM 824 C C . ALA A 1 103 ? 4.029 -1.150 15.818 1.00 95.94 103 ALA A C 1
ATOM 826 O O . ALA A 1 103 ? 4.898 -1.351 14.969 1.00 95.94 103 ALA A O 1
ATOM 827 N N . GLY A 1 104 ? 3.750 -2.038 16.778 1.00 96.44 104 GLY A N 1
ATOM 828 C CA . GLY A 1 104 ? 4.406 -3.336 16.913 1.00 96.44 104 GLY A CA 1
ATOM 829 C C . GLY A 1 104 ? 4.196 -4.248 15.701 1.00 96.44 104 GLY A C 1
ATOM 830 O O . GLY A 1 104 ? 5.162 -4.837 15.216 1.00 96.44 104 GLY A O 1
ATOM 831 N N . ALA A 1 105 ? 2.977 -4.312 15.153 1.00 96.00 105 ALA A N 1
ATOM 832 C CA . ALA A 1 105 ? 2.683 -5.082 13.939 1.00 96.00 105 ALA A CA 1
ATOM 833 C C . ALA A 1 105 ? 3.460 -4.571 12.711 1.00 96.00 105 ALA A C 1
ATOM 835 O O . ALA A 1 105 ? 3.900 -5.362 11.872 1.00 96.00 105 ALA A O 1
ATOM 836 N N . LEU A 1 106 ? 3.674 -3.255 12.630 1.00 96.50 106 LEU A N 1
ATOM 837 C CA . LEU A 1 106 ? 4.493 -2.626 11.593 1.00 96.50 106 LEU A CA 1
ATOM 838 C C . LEU A 1 106 ? 6.002 -2.630 11.891 1.00 96.50 106 LEU A C 1
ATOM 840 O O . LEU A 1 106 ? 6.781 -2.338 10.987 1.00 96.50 106 LEU A O 1
ATOM 844 N N . GLN A 1 107 ? 6.415 -2.974 13.115 1.00 96.69 107 GLN A N 1
ATOM 845 C CA . GLN A 1 107 ? 7.799 -2.887 13.601 1.00 96.69 107 GLN A CA 1
ATOM 846 C C . GLN A 1 107 ? 8.370 -1.458 13.539 1.00 96.69 107 GLN A C 1
ATOM 848 O O . GLN A 1 107 ? 9.511 -1.243 13.133 1.00 96.69 107 GLN A O 1
ATOM 853 N N . VAL A 1 108 ? 7.565 -0.471 13.935 1.00 96.56 108 VAL A N 1
ATOM 854 C CA . VAL A 1 108 ? 7.939 0.951 13.956 1.00 96.56 108 VAL A CA 1
ATOM 855 C C . VAL A 1 108 ? 7.622 1.585 15.306 1.00 96.56 108 VAL A C 1
ATOM 857 O O . VAL A 1 108 ? 6.833 1.058 16.084 1.00 96.56 108 VAL A O 1
ATOM 860 N N . GLU A 1 109 ? 8.191 2.761 15.562 1.00 96.12 109 GLU A N 1
ATOM 861 C CA . GLU A 1 109 ? 7.872 3.540 16.761 1.00 96.12 109 GLU A CA 1
ATOM 862 C C . GLU A 1 109 ? 6.443 4.128 16.706 1.00 96.12 109 GLU A C 1
ATOM 864 O O . GLU A 1 109 ? 6.045 4.662 15.656 1.00 96.12 109 GLU A O 1
ATOM 869 N N . PRO A 1 110 ? 5.685 4.119 17.823 1.00 94.31 110 PRO A N 1
ATOM 870 C CA . PRO A 1 110 ? 4.329 4.670 17.909 1.00 94.31 110 PRO A CA 1
ATOM 871 C C . PRO A 1 110 ? 4.192 6.107 17.385 1.00 94.31 110 PRO A C 1
ATOM 873 O O . PRO A 1 110 ? 3.305 6.403 16.584 1.00 94.31 110 PRO A O 1
ATOM 876 N N . GLU A 1 111 ? 5.099 7.014 17.752 1.00 93.38 111 GLU A N 1
ATOM 877 C CA . GLU A 1 111 ? 5.062 8.419 17.325 1.00 93.38 111 GLU A CA 1
ATOM 878 C C . GLU A 1 111 ? 5.264 8.577 15.814 1.00 93.38 111 GLU A C 1
ATOM 880 O O . GLU A 1 111 ? 4.813 9.555 15.199 1.00 93.38 111 GLU A O 1
ATOM 885 N N . THR A 1 112 ? 5.994 7.646 15.202 1.00 93.75 112 THR A N 1
ATOM 886 C CA . THR A 1 112 ? 6.222 7.618 13.757 1.00 93.75 112 THR A CA 1
ATOM 887 C C . THR A 1 112 ? 4.968 7.122 13.046 1.00 93.75 112 THR A C 1
ATOM 889 O O . THR A 1 112 ? 4.488 7.808 12.137 1.00 93.75 112 THR A O 1
ATOM 892 N N . LEU A 1 113 ? 4.373 6.025 13.529 1.00 93.69 113 LEU A N 1
ATOM 893 C CA . LEU A 1 113 ? 3.086 5.526 13.043 1.00 93.69 113 LEU A CA 1
ATOM 894 C C . LEU A 1 113 ? 2.009 6.613 13.101 1.00 93.69 113 LEU A C 1
ATOM 896 O O . LEU A 1 113 ? 1.365 6.881 12.092 1.00 93.69 113 LEU A O 1
ATOM 900 N N . MET A 1 114 ? 1.827 7.278 14.245 1.00 92.00 114 MET A N 1
ATOM 901 C CA . MET A 1 114 ? 0.776 8.291 14.420 1.00 92.00 114 MET A CA 1
ATOM 902 C C . MET A 1 114 ? 0.876 9.409 13.377 1.00 92.00 114 MET A C 1
ATOM 904 O O . MET A 1 114 ? -0.129 9.877 12.840 1.00 92.00 114 MET A O 1
ATOM 908 N N . ARG A 1 115 ? 2.102 9.856 13.070 1.00 90.62 115 ARG A N 1
ATOM 909 C CA . ARG A 1 115 ? 2.344 10.892 12.059 1.00 90.62 115 ARG A CA 1
ATOM 910 C C . ARG A 1 115 ? 2.037 10.400 10.649 1.00 90.62 115 ARG A C 1
ATOM 912 O O . ARG A 1 115 ? 1.545 11.203 9.855 1.00 90.62 115 ARG A O 1
ATOM 919 N N . ALA A 1 116 ? 2.340 9.144 10.339 1.00 91.75 116 ALA A N 1
ATOM 920 C CA . ALA A 1 116 ? 2.058 8.541 9.042 1.00 91.75 116 ALA A CA 1
ATOM 921 C C . ALA A 1 116 ? 0.560 8.260 8.853 1.00 91.75 116 ALA A C 1
ATOM 923 O O . ALA A 1 116 ? -0.027 8.720 7.874 1.00 91.75 116 ALA A O 1
ATOM 924 N N . ALA A 1 117 ? -0.073 7.605 9.826 1.00 89.88 117 ALA A N 1
ATOM 925 C CA . ALA A 1 117 ? -1.483 7.233 9.804 1.00 89.88 117 ALA A CA 1
ATOM 926 C C . ALA A 1 117 ? -2.397 8.453 9.629 1.00 89.88 117 ALA A C 1
ATOM 928 O O . ALA A 1 117 ? -3.264 8.459 8.758 1.00 89.88 117 ALA A O 1
ATOM 929 N N . ASP A 1 118 ? -2.133 9.540 10.360 1.00 87.19 118 ASP A N 1
ATOM 930 C CA . ASP A 1 118 ? -2.858 10.801 10.185 1.00 87.19 118 ASP A CA 1
ATOM 931 C C . ASP A 1 118 ? -2.758 11.342 8.752 1.00 87.19 118 ASP A C 1
ATOM 933 O O . ASP A 1 118 ? -3.749 11.817 8.201 1.00 87.19 118 ASP A O 1
ATOM 937 N N . ARG A 1 119 ? -1.571 11.300 8.130 1.00 88.25 119 ARG A N 1
ATOM 938 C CA . ARG A 1 119 ? -1.391 11.783 6.747 1.00 88.25 119 ARG A CA 1
ATOM 939 C C . ARG A 1 119 ? -2.168 10.927 5.754 1.00 88.25 119 ARG A C 1
ATOM 941 O O . ARG A 1 119 ? -2.699 11.471 4.789 1.00 88.25 119 ARG A O 1
ATOM 948 N N . ILE A 1 120 ? -2.226 9.619 5.991 1.00 89.50 120 ILE A N 1
ATOM 949 C CA . ILE A 1 120 ? -2.956 8.673 5.146 1.00 89.50 120 ILE A CA 1
ATOM 950 C C . ILE A 1 120 ? -4.465 8.909 5.280 1.00 89.50 120 ILE A C 1
ATOM 952 O O . ILE A 1 120 ? -5.134 9.104 4.269 1.00 89.50 120 ILE A O 1
ATOM 956 N N . ILE A 1 121 ? -4.990 8.991 6.508 1.00 84.31 121 ILE A N 1
ATOM 957 C CA . ILE A 1 121 ? -6.427 9.184 6.773 1.00 84.31 121 ILE A CA 1
ATOM 958 C C . ILE A 1 121 ? -6.922 10.561 6.308 1.00 84.31 121 ILE A C 1
ATOM 960 O O . ILE A 1 121 ? -8.010 10.675 5.746 1.00 84.31 121 ILE A O 1
ATOM 964 N N . THR A 1 122 ? -6.142 11.625 6.531 1.00 80.31 122 THR A N 1
ATOM 965 C CA . THR A 1 122 ? -6.549 13.002 6.172 1.00 80.31 122 THR A CA 1
ATOM 966 C C . THR A 1 122 ? -6.528 13.274 4.674 1.00 80.31 122 THR A C 1
ATOM 968 O O . THR A 1 122 ? -7.113 14.259 4.207 1.00 80.31 122 THR A O 1
ATOM 971 N N . ARG A 1 123 ? -5.879 12.411 3.890 1.00 78.94 123 ARG A N 1
ATOM 972 C CA . ARG A 1 123 ? -5.888 12.521 2.438 1.00 78.94 123 ARG A CA 1
ATOM 973 C C . ARG A 1 123 ? -7.293 12.208 1.933 1.00 78.94 123 ARG A C 1
ATOM 975 O O . ARG A 1 123 ? -7.819 11.120 2.138 1.00 78.94 123 ARG A O 1
ATOM 982 N N . ARG A 1 124 ? -7.923 13.179 1.260 1.00 63.25 124 ARG A N 1
ATOM 983 C CA . ARG A 1 124 ? -9.238 12.977 0.634 1.00 63.25 124 ARG A CA 1
ATOM 984 C C . ARG A 1 124 ? -9.136 11.919 -0.462 1.00 63.25 124 ARG A C 1
ATOM 986 O O . ARG A 1 124 ? -8.734 12.210 -1.587 1.00 63.25 124 ARG A O 1
ATOM 993 N N . ASN A 1 125 ? -9.574 10.728 -0.107 1.00 63.97 125 ASN A N 1
ATOM 994 C CA . ASN A 1 125 ? -9.635 9.541 -0.931 1.00 63.97 125 ASN A CA 1
ATOM 995 C C . ASN A 1 125 ? -11.095 9.371 -1.383 1.00 63.97 125 ASN A C 1
ATOM 997 O O . ASN A 1 125 ? -11.974 9.144 -0.561 1.00 63.97 125 ASN A O 1
ATOM 1001 N N . ARG A 1 126 ? -11.382 9.633 -2.668 1.00 63.59 126 ARG A N 1
ATOM 1002 C CA . ARG A 1 126 ? -12.750 9.710 -3.236 1.00 63.59 126 ARG A CA 1
ATOM 1003 C C . ARG A 1 126 ? -13.247 8.390 -3.853 1.00 63.59 126 ARG A C 1
ATOM 1005 O O . ARG A 1 126 ? -14.120 8.436 -4.714 1.00 63.59 126 ARG A O 1
ATOM 1012 N N . ASP A 1 127 ? -12.644 7.257 -3.520 1.00 65.50 127 ASP A N 1
ATOM 1013 C CA . ASP A 1 127 ? -13.088 5.967 -4.065 1.00 65.50 127 ASP A CA 1
ATOM 1014 C C . ASP A 1 127 ? -14.153 5.300 -3.214 1.00 65.50 127 ASP A C 1
ATOM 1016 O O . ASP A 1 127 ? -14.460 5.744 -2.107 1.00 65.50 127 ASP A O 1
ATOM 1020 N N . ALA A 1 128 ? -14.714 4.241 -3.796 1.00 67.69 128 ALA A N 1
ATOM 1021 C CA . ALA A 1 128 ? -15.602 3.326 -3.118 1.00 67.69 128 ALA A CA 1
ATOM 1022 C C . ALA A 1 128 ? -14.965 2.845 -1.808 1.00 67.69 128 ALA A C 1
ATOM 1024 O O . ALA A 1 128 ? -13.767 2.566 -1.729 1.00 67.69 128 ALA A O 1
ATOM 1025 N N . HIS A 1 129 ? -15.793 2.819 -0.775 1.00 74.38 129 HIS A N 1
ATOM 1026 C CA . HIS A 1 129 ? -15.457 2.226 0.505 1.00 74.38 129 HIS A CA 1
ATOM 1027 C C . HIS A 1 129 ? -15.805 0.738 0.422 1.00 74.38 129 HIS A C 1
ATOM 1029 O O . HIS A 1 129 ? -16.893 0.446 -0.086 1.00 74.38 129 HIS A O 1
ATOM 1035 N N . PRO A 1 130 ? -14.948 -0.170 0.916 1.00 79.19 130 PRO A N 1
ATOM 1036 C CA . PRO A 1 130 ? -15.319 -1.574 1.016 1.00 79.19 130 PRO A CA 1
ATOM 1037 C C . PRO A 1 130 ? -16.571 -1.705 1.892 1.00 79.19 130 PRO A C 1
ATOM 1039 O O . PRO A 1 130 ? -16.754 -0.970 2.874 1.00 79.19 130 PRO A O 1
ATOM 1042 N N . ASN A 1 131 ? -17.476 -2.594 1.496 1.00 79.94 131 ASN A N 1
ATOM 1043 C CA . ASN A 1 131 ? -18.777 -2.764 2.129 1.00 79.94 131 ASN A CA 1
ATOM 1044 C C . ASN A 1 131 ? -18.688 -3.519 3.455 1.00 79.94 131 ASN A C 1
ATOM 1046 O O . ASN A 1 131 ? -19.551 -3.284 4.314 1.00 79.94 131 ASN A O 1
ATOM 1050 N N . ASP A 1 132 ? -17.679 -4.381 3.589 1.00 87.75 132 ASP A N 1
ATOM 1051 C CA . ASP A 1 132 ? -17.379 -5.264 4.716 1.00 87.75 132 ASP A CA 1
ATOM 1052 C C . ASP A 1 132 ? -15.869 -5.603 4.783 1.00 87.75 132 ASP A C 1
ATOM 1054 O O . ASP A 1 132 ? -15.060 -5.065 4.021 1.00 87.75 132 ASP A O 1
ATOM 1058 N N . ILE A 1 133 ? -15.478 -6.427 5.764 1.00 90.19 133 ILE A N 1
ATOM 1059 C CA . ILE A 1 133 ? -14.082 -6.836 5.984 1.00 90.19 133 ILE A CA 1
ATOM 1060 C C . ILE A 1 133 ? -13.605 -7.808 4.900 1.00 90.19 133 ILE A C 1
ATOM 1062 O O . ILE A 1 133 ? -12.440 -7.737 4.521 1.00 90.19 133 ILE A O 1
ATOM 1066 N N . ALA A 1 134 ? -14.485 -8.654 4.361 1.00 91.19 134 ALA A N 1
ATOM 1067 C CA . ALA A 1 134 ? -14.147 -9.569 3.274 1.00 91.19 134 ALA A CA 1
ATOM 1068 C C . ALA A 1 134 ? -13.729 -8.810 2.001 1.00 91.19 134 ALA A C 1
ATOM 1070 O O . ALA A 1 134 ? -12.682 -9.100 1.429 1.00 91.19 134 ALA A O 1
ATOM 1071 N N . GLU A 1 135 ? -14.467 -7.766 1.610 1.00 91.19 135 GLU A N 1
ATOM 1072 C CA . GLU A 1 135 ? -14.083 -6.908 0.481 1.00 91.19 135 GLU A CA 1
ATOM 1073 C C . GLU A 1 135 ? -12.769 -6.155 0.756 1.00 91.19 135 GLU A C 1
ATOM 1075 O O . GLU A 1 135 ? -11.968 -5.953 -0.156 1.00 91.19 135 GLU A O 1
ATOM 1080 N N . LEU A 1 136 ? -12.504 -5.769 2.013 1.00 92.25 136 LEU A N 1
ATOM 1081 C CA . LEU A 1 136 ? -11.213 -5.188 2.394 1.00 92.25 136 LEU A CA 1
ATOM 1082 C C . LEU A 1 136 ? -10.068 -6.211 2.293 1.00 92.25 136 LEU A C 1
ATOM 1084 O O . LEU A 1 136 ? -8.978 -5.838 1.864 1.00 92.25 136 LEU A O 1
ATOM 1088 N N . ASP A 1 137 ? -10.294 -7.467 2.682 1.00 93.75 137 ASP A N 1
ATOM 1089 C CA . ASP A 1 137 ? -9.316 -8.552 2.550 1.00 93.75 137 ASP A CA 1
ATOM 1090 C C . ASP A 1 137 ? -8.958 -8.789 1.071 1.00 93.75 137 ASP A C 1
ATOM 1092 O O . ASP A 1 137 ? -7.769 -8.816 0.738 1.00 93.75 137 ASP A O 1
ATOM 1096 N N . ASP A 1 138 ? -9.961 -8.862 0.188 1.00 94.31 138 ASP A N 1
ATOM 1097 C CA . ASP A 1 138 ? -9.775 -9.007 -1.264 1.00 94.31 138 ASP A CA 1
ATOM 1098 C C . ASP A 1 138 ? -8.984 -7.825 -1.851 1.00 94.31 138 ASP A C 1
ATOM 1100 O O . ASP A 1 138 ? -8.020 -8.003 -2.602 1.00 94.31 138 ASP A O 1
ATOM 1104 N N . ASP A 1 139 ? -9.346 -6.596 -1.468 1.00 93.94 139 ASP A N 1
ATOM 1105 C CA . ASP A 1 139 ? -8.651 -5.382 -1.898 1.00 93.94 139 ASP A CA 1
ATOM 1106 C C . ASP A 1 139 ? -7.190 -5.353 -1.423 1.00 93.94 139 ASP A C 1
ATOM 1108 O O . ASP A 1 139 ? -6.306 -4.869 -2.141 1.00 93.94 139 ASP A O 1
ATOM 1112 N N . VAL A 1 140 ? -6.913 -5.848 -0.213 1.00 95.50 140 VAL A N 1
ATOM 1113 C CA . VAL A 1 140 ? -5.548 -5.959 0.310 1.00 95.50 140 VAL A CA 1
ATOM 1114 C C . VAL A 1 140 ? -4.753 -7.006 -0.464 1.00 95.50 140 VAL A C 1
ATOM 1116 O O . VAL A 1 140 ? -3.606 -6.726 -0.820 1.00 95.50 140 VAL A O 1
ATOM 1119 N N . GLU A 1 141 ? -5.326 -8.177 -0.745 1.00 96.25 141 GLU A N 1
ATOM 1120 C CA . GLU A 1 141 ? -4.661 -9.231 -1.517 1.00 96.25 141 GLU A CA 1
ATOM 1121 C C . GLU A 1 141 ? -4.333 -8.758 -2.939 1.00 96.25 141 GLU A C 1
ATOM 1123 O O . GLU A 1 141 ? -3.186 -8.878 -3.391 1.00 96.25 141 GLU A O 1
ATOM 1128 N N . GLU A 1 142 ? -5.299 -8.124 -3.614 1.00 95.00 142 GLU A N 1
ATOM 1129 C CA . GLU A 1 142 ? -5.081 -7.514 -4.924 1.00 95.00 142 GLU A CA 1
ATOM 1130 C C . GLU A 1 142 ? -3.936 -6.500 -4.850 1.00 95.00 142 GLU A C 1
ATOM 1132 O O . GLU A 1 142 ? -2.972 -6.587 -5.616 1.00 95.00 142 GLU A O 1
ATOM 1137 N N . MET A 1 143 ? -3.990 -5.567 -3.895 1.00 95.50 143 MET A N 1
ATOM 1138 C CA . MET A 1 143 ? -2.971 -4.530 -3.781 1.00 95.50 143 MET A CA 1
ATOM 1139 C C . MET A 1 143 ? -1.594 -5.089 -3.437 1.00 95.50 143 MET A C 1
ATOM 1141 O O . MET A 1 143 ? -0.609 -4.593 -3.984 1.00 95.50 143 MET A O 1
ATOM 1145 N N . ALA A 1 144 ? -1.503 -6.116 -2.591 1.00 96.06 144 ALA A N 1
ATOM 1146 C CA . ALA A 1 144 ? -0.244 -6.765 -2.239 1.00 96.06 144 ALA A CA 1
ATOM 1147 C C . ALA A 1 144 ? 0.458 -7.345 -3.478 1.00 96.06 144 ALA A C 1
ATOM 1149 O O . ALA A 1 144 ? 1.675 -7.204 -3.614 1.00 96.06 144 ALA A O 1
ATOM 1150 N N . SER A 1 145 ? -0.305 -7.913 -4.420 1.00 94.88 145 SER A N 1
ATOM 1151 C CA . SER A 1 145 ? 0.223 -8.441 -5.689 1.00 94.88 145 SER A CA 1
ATOM 1152 C C . SER A 1 145 ? 0.740 -7.359 -6.652 1.00 94.88 145 SER A C 1
ATOM 1154 O O . SER A 1 145 ? 1.544 -7.642 -7.543 1.00 94.88 145 SER A O 1
ATOM 1156 N N . LEU A 1 146 ? 0.307 -6.107 -6.465 1.00 93.69 146 LEU A N 1
ATOM 1157 C CA . LEU A 1 146 ? 0.627 -4.964 -7.324 1.00 93.69 146 LEU A CA 1
ATOM 1158 C C . LEU A 1 146 ? 1.758 -4.084 -6.771 1.00 93.69 146 LEU A C 1
ATOM 1160 O O . LEU A 1 146 ? 2.169 -3.123 -7.438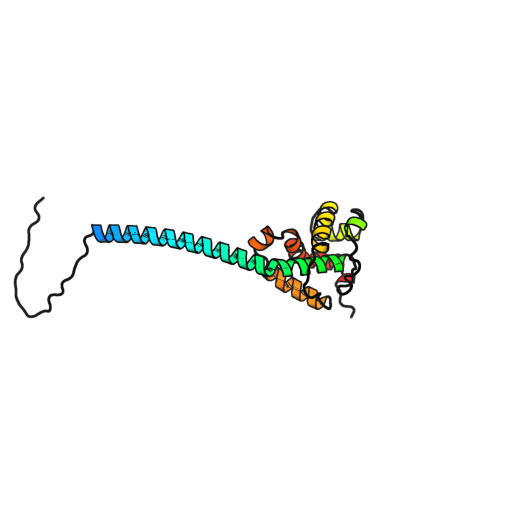 1.00 93.69 146 LEU A O 1
ATOM 1164 N N . ILE A 1 147 ? 2.274 -4.382 -5.573 1.00 94.19 147 ILE A N 1
ATOM 1165 C CA . ILE A 1 147 ? 3.390 -3.633 -4.993 1.00 94.19 147 ILE A CA 1
ATOM 1166 C C . ILE A 1 147 ? 4.651 -3.864 -5.826 1.00 94.19 147 ILE A C 1
ATOM 1168 O O . ILE A 1 147 ? 5.110 -4.981 -6.047 1.00 94.19 147 ILE A O 1
ATOM 1172 N N . THR A 1 148 ? 5.225 -2.759 -6.291 1.00 92.94 148 THR A N 1
ATOM 1173 C CA . THR A 1 148 ? 6.482 -2.717 -7.042 1.00 92.94 148 THR A CA 1
ATOM 1174 C C . THR A 1 148 ? 7.421 -1.710 -6.380 1.00 92.94 148 THR A C 1
ATOM 1176 O O . THR A 1 148 ? 6.931 -0.792 -5.717 1.00 92.94 148 THR A O 1
ATOM 1179 N N . PRO A 1 149 ? 8.744 -1.775 -6.620 1.00 93.62 149 PRO A N 1
ATOM 1180 C CA . PRO A 1 149 ? 9.684 -0.800 -6.057 1.00 93.62 149 PRO A CA 1
ATOM 1181 C C . PRO A 1 149 ? 9.339 0.659 -6.399 1.00 93.62 149 PRO A C 1
ATOM 1183 O O . PRO A 1 149 ? 9.513 1.562 -5.585 1.00 93.62 149 PRO A O 1
ATOM 1186 N N . ALA A 1 150 ? 8.797 0.902 -7.598 1.00 92.94 150 ALA A N 1
ATOM 1187 C CA . ALA A 1 150 ? 8.341 2.230 -8.004 1.00 92.94 150 ALA A CA 1
ATOM 1188 C C . ALA A 1 150 ? 7.143 2.713 -7.167 1.00 92.94 150 ALA A C 1
ATOM 1190 O O . ALA A 1 150 ? 7.048 3.899 -6.858 1.00 92.94 150 ALA A O 1
ATOM 1191 N N . LEU A 1 151 ? 6.237 1.808 -6.788 1.00 93.56 151 LEU A N 1
ATOM 1192 C CA . LEU A 1 151 ? 5.091 2.134 -5.944 1.00 93.56 151 LEU A CA 1
ATOM 1193 C C . LEU A 1 151 ? 5.513 2.374 -4.488 1.00 93.56 151 LEU A C 1
ATOM 1195 O O . LEU A 1 151 ? 5.069 3.355 -3.893 1.00 93.56 151 LEU A O 1
ATOM 1199 N N . GLU A 1 152 ? 6.426 1.557 -3.958 1.00 95.06 152 GLU A N 1
ATOM 1200 C CA . GLU A 1 152 ? 7.022 1.750 -2.627 1.00 95.06 152 GLU A CA 1
ATOM 1201 C C . GLU A 1 152 ? 7.722 3.109 -2.520 1.00 95.06 152 GLU A C 1
ATOM 1203 O O . GLU A 1 152 ? 7.492 3.848 -1.565 1.00 95.06 152 GLU A O 1
ATOM 1208 N N . ALA A 1 153 ? 8.477 3.512 -3.547 1.00 94.06 153 ALA A N 1
ATOM 1209 C CA . ALA A 1 153 ? 9.111 4.830 -3.590 1.00 94.06 153 ALA A CA 1
ATOM 1210 C C . ALA A 1 153 ? 8.101 6.000 -3.582 1.00 94.06 153 ALA A C 1
ATOM 1212 O O . ALA A 1 153 ? 8.436 7.109 -3.164 1.00 94.06 153 ALA A O 1
ATOM 1213 N N . MET A 1 154 ? 6.863 5.782 -4.045 1.00 93.94 154 MET A N 1
ATOM 1214 C CA . MET A 1 154 ? 5.808 6.805 -4.083 1.00 93.94 154 MET A CA 1
ATOM 1215 C C . MET A 1 154 ? 4.913 6.827 -2.832 1.00 93.94 154 MET A C 1
ATOM 1217 O O . MET A 1 154 ? 4.288 7.860 -2.550 1.00 93.94 154 MET A O 1
ATOM 1221 N N . ALA A 1 155 ? 4.782 5.697 -2.135 1.00 94.44 155 ALA A N 1
ATOM 1222 C CA . ALA A 1 155 ? 3.844 5.484 -1.031 1.00 94.44 155 ALA A CA 1
ATOM 1223 C C . ALA A 1 155 ? 4.332 4.382 -0.076 1.00 94.44 155 ALA A C 1
ATOM 1225 O 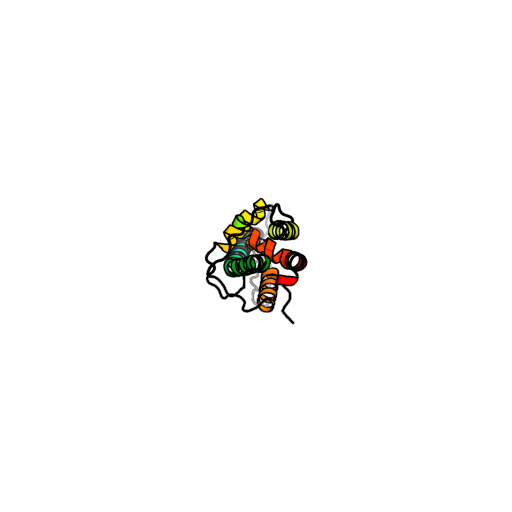O . ALA A 1 155 ? 3.683 3.351 0.103 1.00 94.44 155 ALA A O 1
ATOM 1226 N N . GLU A 1 156 ? 5.499 4.616 0.521 1.00 96.25 156 GLU A N 1
ATOM 1227 C CA . GLU A 1 156 ? 6.187 3.685 1.423 1.00 96.25 156 GLU A CA 1
ATOM 1228 C C . GLU A 1 156 ? 5.283 3.196 2.564 1.00 96.25 156 GLU A C 1
ATOM 1230 O O . GLU A 1 156 ? 5.146 1.995 2.781 1.00 96.25 156 GLU A O 1
ATOM 1235 N N . TRP A 1 157 ? 4.616 4.118 3.264 1.00 97.00 157 TRP A N 1
ATOM 1236 C CA . TRP A 1 157 ? 3.783 3.784 4.421 1.00 97.00 157 TRP A CA 1
ATOM 1237 C C . TRP A 1 157 ? 2.551 2.975 4.045 1.00 97.00 157 TRP A C 1
ATOM 1239 O O . TRP A 1 157 ? 2.198 2.025 4.740 1.00 97.00 157 TRP A O 1
ATOM 1249 N N . GLU A 1 158 ? 1.889 3.348 2.954 1.00 96.75 158 GLU A N 1
ATOM 1250 C CA . GLU A 1 158 ? 0.732 2.616 2.470 1.00 96.75 158 GLU A CA 1
ATOM 1251 C C . GLU A 1 158 ? 1.133 1.202 2.019 1.00 96.75 158 GLU A C 1
ATOM 1253 O O . GLU A 1 158 ? 0.451 0.249 2.382 1.00 96.75 158 GLU A O 1
ATOM 1258 N N . CYS A 1 159 ? 2.274 1.036 1.334 1.00 97.25 159 CYS A N 1
ATOM 1259 C CA . CYS A 1 159 ? 2.807 -0.288 0.986 1.00 97.25 159 CYS A CA 1
ATOM 1260 C C . CYS A 1 159 ? 3.132 -1.122 2.232 1.00 97.25 159 CYS A C 1
ATOM 1262 O O . CYS A 1 159 ? 2.735 -2.284 2.303 1.00 97.25 159 CYS A O 1
ATOM 1264 N N . LEU A 1 160 ? 3.791 -0.526 3.231 1.00 97.81 160 LEU A N 1
ATOM 1265 C CA . LEU A 1 160 ? 4.143 -1.203 4.481 1.00 97.81 160 LEU A CA 1
ATOM 1266 C C . LEU A 1 160 ? 2.901 -1.740 5.206 1.00 97.81 160 LEU A C 1
ATOM 1268 O O . LEU A 1 160 ? 2.915 -2.869 5.692 1.00 97.81 160 LEU A O 1
ATOM 1272 N N . ILE A 1 161 ? 1.819 -0.957 5.256 1.00 97.38 161 ILE A N 1
ATOM 1273 C CA . ILE A 1 161 ? 0.550 -1.374 5.873 1.00 97.38 161 ILE A CA 1
ATOM 1274 C C . ILE A 1 161 ? -0.034 -2.595 5.159 1.00 97.38 161 ILE A C 1
ATOM 1276 O O . ILE A 1 161 ? -0.402 -3.560 5.823 1.00 97.38 161 ILE A O 1
ATOM 1280 N N . ILE A 1 162 ? -0.079 -2.574 3.824 1.00 97.69 162 ILE A N 1
ATOM 1281 C CA . ILE A 1 162 ? -0.582 -3.695 3.016 1.00 97.69 162 ILE A CA 1
ATOM 1282 C C . ILE A 1 162 ? 0.285 -4.944 3.217 1.00 97.69 162 ILE A C 1
ATOM 1284 O O . ILE A 1 162 ? -0.232 -6.016 3.516 1.00 97.69 162 ILE A O 1
ATOM 1288 N N . GLN A 1 163 ? 1.612 -4.810 3.154 1.00 97.38 163 GLN A N 1
ATOM 1289 C CA . GLN A 1 163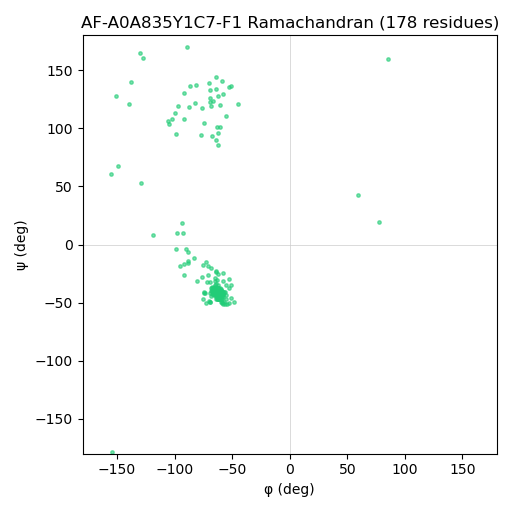 ? 2.542 -5.931 3.352 1.00 97.38 163 GLN A CA 1
ATOM 1290 C C . GLN A 1 163 ? 2.467 -6.533 4.763 1.00 97.38 163 GLN A C 1
ATOM 1292 O O . GLN A 1 163 ? 2.716 -7.724 4.950 1.00 97.38 163 GLN A O 1
ATOM 1297 N N . ARG A 1 164 ? 2.136 -5.722 5.774 1.00 97.56 164 ARG A N 1
ATOM 1298 C CA . ARG A 1 164 ? 2.009 -6.148 7.176 1.00 97.56 164 ARG A CA 1
ATOM 1299 C C . ARG A 1 164 ? 0.572 -6.433 7.595 1.00 97.56 164 ARG A C 1
ATOM 1301 O O . ARG A 1 164 ? 0.335 -6.684 8.775 1.00 97.56 164 ARG A O 1
ATOM 1308 N N . TYR A 1 165 ? -0.369 -6.467 6.657 1.00 97.06 165 TYR A N 1
ATOM 1309 C CA . TYR A 1 165 ? -1.786 -6.615 6.962 1.00 97.06 165 TYR A CA 1
ATOM 1310 C C . TYR A 1 165 ? -2.108 -7.850 7.812 1.00 97.06 165 TYR A C 1
ATOM 1312 O O . TYR A 1 165 ? -2.810 -7.742 8.813 1.00 97.06 165 TYR A O 1
ATOM 1320 N N . ALA A 1 166 ? -1.508 -9.004 7.505 1.00 95.69 166 ALA A N 1
ATOM 1321 C CA . ALA A 1 166 ? -1.692 -10.214 8.308 1.00 95.69 166 ALA A CA 1
ATOM 1322 C C . ALA A 1 166 ? -1.256 -10.026 9.775 1.00 95.69 166 ALA A C 1
ATOM 1324 O O . ALA A 1 166 ? -1.946 -10.475 10.687 1.00 95.69 166 ALA A O 1
ATOM 1325 N N . ALA A 1 167 ? -0.148 -9.319 10.023 1.00 96.31 167 ALA A N 1
ATOM 1326 C CA . ALA A 1 167 ? 0.301 -9.012 11.381 1.00 96.31 167 ALA A CA 1
ATOM 1327 C C . ALA A 1 167 ? -0.654 -8.040 12.091 1.00 96.31 167 ALA A C 1
ATOM 1329 O O . ALA A 1 167 ? -0.900 -8.198 13.283 1.00 96.31 167 ALA A O 1
ATOM 1330 N N . ILE A 1 168 ? -1.226 -7.078 11.357 1.00 96.06 168 ILE A N 1
ATOM 1331 C CA . ILE A 1 168 ? -2.245 -6.153 11.874 1.00 96.06 168 ILE A CA 1
ATOM 1332 C C . ILE A 1 168 ? -3.504 -6.928 12.291 1.00 96.06 168 ILE A C 1
ATOM 1334 O O . ILE A 1 168 ? -3.985 -6.738 13.406 1.00 96.06 168 ILE A O 1
ATOM 1338 N N . LYS A 1 169 ? -4.001 -7.855 11.457 1.00 95.06 169 LYS A N 1
ATOM 1339 C CA . LYS A 1 169 ? -5.161 -8.701 11.803 1.00 95.06 169 LYS A CA 1
ATOM 1340 C C . LYS A 1 169 ? -4.927 -9.496 13.087 1.00 95.06 169 LYS A C 1
ATOM 1342 O O . LYS A 1 169 ? -5.822 -9.591 13.918 1.00 95.06 169 LYS A O 1
ATOM 1347 N N . LEU A 1 170 ? -3.719 -10.030 13.276 1.00 94.50 170 LEU A N 1
ATOM 1348 C CA . LEU A 1 170 ? -3.375 -10.815 14.466 1.00 94.50 170 LEU A CA 1
ATOM 1349 C C . LEU A 1 170 ? -3.411 -10.006 15.767 1.00 94.50 170 LEU A C 1
ATOM 1351 O O . LEU A 1 170 ? -3.716 -10.573 16.812 1.00 94.50 170 LEU A O 1
ATOM 1355 N N . VAL A 1 171 ? -3.100 -8.707 15.723 1.00 95.00 171 VAL A N 1
ATOM 1356 C CA . VAL A 1 171 ? -3.143 -7.846 16.918 1.00 95.00 171 VAL A CA 1
ATOM 1357 C C . VAL A 1 171 ? -4.518 -7.206 17.153 1.00 95.00 171 VAL A C 1
ATOM 1359 O O . VAL A 1 171 ? -4.773 -6.731 18.257 1.00 95.00 171 VAL A O 1
ATOM 1362 N N . PHE A 1 172 ? -5.417 -7.241 16.163 1.00 92.00 172 PHE A N 1
ATOM 1363 C CA . PHE A 1 172 ? -6.795 -6.736 16.257 1.00 92.00 172 PHE A CA 1
ATOM 1364 C C . PHE A 1 172 ? -7.845 -7.764 15.791 1.00 92.00 172 PHE A C 1
ATOM 1366 O O . PHE A 1 172 ? -8.684 -7.437 14.949 1.00 92.00 172 PHE A O 1
ATOM 1373 N N . PRO A 1 173 ? -7.851 -9.003 16.312 1.00 91.19 173 PRO A N 1
ATOM 1374 C CA . PRO A 1 173 ? -8.705 -10.067 15.779 1.00 91.19 173 PRO A CA 1
ATOM 1375 C C . PRO A 1 173 ? -10.195 -9.708 15.840 1.00 91.19 173 PRO A C 1
ATOM 1377 O O . PRO A 1 173 ? -10.923 -9.935 14.884 1.00 91.19 173 PRO A O 1
ATOM 1380 N N . GLU A 1 174 ? -10.637 -9.051 16.913 1.00 90.19 174 GLU A N 1
ATOM 1381 C CA . GLU A 1 174 ? -12.039 -8.648 17.104 1.00 90.19 174 GLU A CA 1
ATOM 1382 C C . GLU A 1 174 ? -12.540 -7.632 16.063 1.00 90.19 174 GLU A C 1
ATOM 1384 O O . GLU A 1 174 ? -13.742 -7.529 15.840 1.00 90.19 174 GLU A O 1
ATOM 1389 N N . LEU A 1 175 ? -11.633 -6.883 15.426 1.00 87.69 175 LEU A N 1
ATOM 1390 C CA . LEU A 1 175 ? -11.969 -5.849 14.438 1.00 87.69 175 LEU A CA 1
ATOM 1391 C C . LEU A 1 175 ? -11.914 -6.371 12.997 1.00 87.69 175 LEU A C 1
ATOM 1393 O O . LEU A 1 175 ? -12.480 -5.748 12.103 1.00 87.69 175 LEU A O 1
ATOM 1397 N N . PHE A 1 176 ? -11.233 -7.498 12.776 1.00 86.00 176 PHE A N 1
ATOM 1398 C CA . PHE A 1 176 ? -11.014 -8.102 11.459 1.00 86.00 176 PHE A CA 1
ATOM 1399 C C . PHE A 1 176 ? -11.616 -9.511 11.320 1.00 86.00 176 PHE A C 1
ATOM 1401 O O . PHE A 1 176 ? -11.355 -10.195 10.330 1.00 86.00 176 PHE A O 1
ATOM 1408 N N . CYS A 1 177 ? -12.398 -9.965 12.299 1.00 79.31 177 CYS A N 1
ATOM 1409 C CA . CYS A 1 177 ? -13.236 -11.149 12.170 1.00 79.31 177 CYS A CA 1
ATOM 1410 C C . CYS A 1 177 ? -14.624 -10.735 11.679 1.00 79.31 177 CYS A C 1
ATOM 1412 O O . CYS A 1 177 ? -15.251 -9.853 12.267 1.00 79.31 177 CYS A O 1
ATOM 1414 N N . ASP A 1 178 ? -15.122 -11.403 10.640 1.00 58.47 178 ASP A N 1
ATOM 1415 C CA . ASP A 1 178 ? -16.534 -11.312 10.288 1.00 58.47 178 ASP A CA 1
ATOM 1416 C C . ASP A 1 178 ? -17.363 -11.765 11.492 1.00 58.47 178 ASP A C 1
ATOM 1418 O O . ASP A 1 178 ? -17.098 -12.812 12.094 1.00 58.47 178 ASP A O 1
ATOM 1422 N N . ALA A 1 179 ? -18.350 -10.955 11.874 1.00 48.09 179 ALA A N 1
ATOM 1423 C CA . ALA A 1 179 ? -19.368 -11.384 12.818 1.00 48.09 179 ALA A CA 1
ATOM 1424 C C . ALA A 1 179 ? -20.095 -12.583 12.190 1.00 48.09 179 ALA A C 1
ATOM 1426 O O . ALA A 1 179 ? -20.888 -12.406 11.266 1.00 48.09 179 ALA A O 1
ATOM 1427 N N . ALA A 1 180 ? -19.739 -13.786 12.645 1.00 39.12 180 ALA A N 1
ATOM 1428 C CA . ALA A 1 180 ? -20.391 -15.036 12.271 1.00 39.12 180 ALA A CA 1
ATOM 1429 C C . ALA A 1 180 ? -21.891 -15.018 12.600 1.00 39.12 180 ALA A C 1
ATOM 1431 O O . ALA A 1 180 ? -22.266 -14.429 13.644 1.00 39.12 180 ALA A O 1
#

Mean predicted aligned error: 10.97 Å

Secondary structure (DSSP, 8-state):
-PPPP------------------HHHHHHHHHHHHHHHHHHHHHHHHHHHHHHHHHHHHHHHHHHHHHHHHHHHHTT--TT--TTPPPGGGT-TT-HHHHHHHHHHTS-HHHHHHHHHHHHHS---SPPPSSHHHHHHHHHHHHHT--HHHHHH-HHHHHHHHTHHHHHHH-HHHHS---

Solvent-accessible surface area (backbone atoms only — not comparable to full-atom values): 10705 Å² total; per-residue (Å²): 136,87,85,79,88,82,86,84,88,79,94,68,99,63,85,81,77,80,75,80,75,73,51,71,68,55,54,54,49,50,51,50,54,48,51,53,48,50,56,52,49,52,52,50,50,53,52,51,51,52,50,49,49,48,51,55,27,60,69,46,48,61,58,45,44,44,53,32,32,48,56,53,36,31,70,72,72,44,58,73,83,61,75,89,70,74,76,58,54,65,79,64,43,59,84,30,67,64,44,40,47,51,14,55,41,67,72,48,57,31,68,57,44,35,59,49,52,38,57,46,59,70,46,90,65,89,67,88,66,51,91,50,68,66,53,44,51,52,52,40,54,55,47,54,74,67,67,42,75,60,32,37,78,76,37,49,68,38,46,50,46,45,74,29,38,70,47,43,39,71,73,35,47,87,64,67,51,78,87,124

pLDDT: mean 82.59, std 17.55, range [32.97, 97.81]

Nearest PDB structures (foldseek):
  3ihf-assembly4_D  TM=2.718E-01  e=9.918E+00  Mus musculus

Foldseek 3Di:
DDDDDDDDDDDDDDPPPPPPPDPPVRVVVVVVVVVVVVVVVVVVVVVVVVVVLLVLLVVCLLLLLQLLLQLLCLLVPHDLPDLPCRDQLPVCDQPHPSLVQQCVLLVHRSVVCSVLNNVSNPPPRPDDGQPDLVSSVVSLVVVLVSDDPSNCVVRVPSNSCSVSVVSSCVSRVVSNDDPD

Sequence (180 aa):
MVVTDWHFGRRLGTQELHVTVSRPSDLANESRALNQKVVSLEKKNASLKEEMHNLHAKSHLRKLRNVAAHVIKVAFGEELRKTKHSQHVKQRGAQDDSVRAFAGALQVEPETLMRAADRIITRRNRDAHPNDIAELDDDVEEMASLITPALEAMAEWECLIIQRYAAIKLVFPELFCDAA

Radius of gyration: 32.02 Å; Cα contacts (8 Å, |Δi|>4): 136; chains: 1; bounding box: 73×34×97 Å